Protein AF-A0AAW4VEK5-F1 (afdb_monomer)

Solvent-accessible surface area (backbone atoms only — not comparable to full-atom values): 16984 Å² total; per-residue (Å²): 130,62,68,72,55,57,54,66,73,64,70,68,52,74,70,58,46,50,46,52,53,53,52,50,55,43,43,74,72,66,47,85,79,72,50,64,63,57,53,17,65,76,60,76,47,56,56,65,57,52,37,48,48,21,42,71,75,71,29,98,26,50,70,56,41,51,50,53,50,48,52,45,50,56,43,43,62,53,52,67,39,68,78,38,67,55,83,80,46,54,79,82,46,50,64,56,51,50,51,52,50,52,52,49,64,76,45,36,90,43,50,33,39,34,34,34,65,76,78,33,31,61,53,38,56,51,48,47,57,53,36,48,76,72,75,25,63,65,44,84,47,60,78,64,56,68,75,70,39,97,60,81,61,80,40,78,47,80,45,56,93,78,74,60,52,62,73,63,52,43,75,82,38,72,87,41,72,48,74,32,57,44,85,63,78,66,79,92,48,59,65,86,56,37,54,63,49,52,52,50,38,54,76,60,57,46,43,76,42,53,24,25,41,78,75,46,81,54,86,57,28,41,29,22,28,41,84,90,66,50,82,46,77,45,82,30,89,73,84,78,87,70,91,73,73,71,51,63,61,87,56,58,67,62,44,53,76,75,34,100,74,78,83,84,48,28,44,44,68,45,54,69,55,70,67,58,27,51,50,36,48,53,58,53,58,75,74,110

Foldseek 3Di:
DDVVVLCVPLVDDPLLVLLVVVLLVCLVVVNLPDDLVNSCVVSVHDSVVQQVSCVSSPHPGDNRVSVVSSVVVVVVVVVVCVVPCVVVVPPVCVVVVVVVVVLCVVQQVWEEEEEDPDPLLVVSVVVQVVSVVVVRHYDYDYLVCQVPPPDHTSYYHYRDPQVQDQLSVLSVPLAAEAEELAQDPPPQPDPVVVVVVVVSCVVSVYHYDYNWAFDDDDCFWTWTAHPVRDIDIDGDNDDRDCVADFADAPCQVVCVVVDVDDADADSNVGRDDPVRRVVRVVVVVVVD

Organism: NCBI:txid1982626

Radius of gyration: 27.66 Å; Cα contacts (8 Å, |Δi|>4): 304; chains: 1; bounding box: 74×49×56 Å

InterPro domains:
  IPR000281 Helix-turn-helix protein RpiR [PF01418] (11-75)
  IPR000281 Helix-turn-helix protein RpiR [PS51071] (1-76)
  IPR009057 Homedomain-like superfamily [SSF46689] (12-76)
  IPR023753 FAD/NAD(P)-binding domain [PF07992] (164-254)
  IPR036188 FAD/NAD(P)-binding domain superfamily [G3DSA:3.50.50.60] (162-244)
  IPR036188 FAD/NAD(P)-binding domain superfamily [SSF51905] (164-268)
  IPR036388 Winged helix-like DNA-binding domain superfamily [G3DSA:1.10.10.10] (3-106)
  IPR046348 SIS domain superfamily [SSF53697] (80-172)
  IPR047640 HTH-type transcriptional regulator RpiR-like [PTHR30514] (11-172)

Sequence (288 aa):
MNLHDITKKYILNDTELVIIETIINELSKGNQKISIRDIASQTYVSTTVIVKLAKKLGFVGYSQMLYVLNESIHQKVSIENLSDLSEFVNNDDIETVQKLIDDIYQHKHEKIYLVGVGFSDIITHYFLKRLASFDIFAYDGAPIDCINARSNPSIIILFSKSGETAEFIAQTNHDVTILEMKPAILTDMVVTNMIPNMERLHQQQIKIVTNATVSKINENAVSYKNADGDEIAIPASTVVSAFGYKAYNPLENVAKENCNEVYVIGSAVKAGNTLTAIQDGYQAGLKL

Structure (mmCIF, N/CA/C/O backbone):
data_AF-A0AAW4VEK5-F1
#
_entry.id   AF-A0AAW4VEK5-F1
#
loop_
_atom_site.group_PDB
_atom_site.id
_atom_site.type_symbol
_atom_site.label_atom_id
_atom_site.label_alt_id
_atom_site.label_comp_id
_atom_site.label_asym_id
_atom_site.label_entity_id
_atom_site.label_seq_id
_atom_site.pdbx_PDB_ins_code
_atom_site.Cartn_x
_atom_site.Cartn_y
_atom_site.Cartn_z
_atom_site.occupancy
_atom_site.B_iso_or_equiv
_atom_site.auth_seq_id
_atom_site.auth_comp_id
_atom_site.auth_asym_id
_atom_site.auth_atom_id
_atom_site.pdbx_PDB_model_num
ATOM 1 N N . MET A 1 1 ? -26.688 -0.457 10.440 1.00 42.22 1 MET A N 1
ATOM 2 C CA . MET A 1 1 ? -27.553 -1.032 11.502 1.00 42.22 1 MET A CA 1
ATOM 3 C C . MET A 1 1 ? -28.913 -1.330 10.881 1.00 42.22 1 MET A C 1
ATOM 5 O O . MET A 1 1 ? -29.486 -0.422 10.296 1.00 42.22 1 MET A O 1
ATOM 9 N N . ASN A 1 2 ? -29.389 -2.581 10.881 1.00 43.88 2 ASN A N 1
ATOM 10 C CA . ASN A 1 2 ? -30.613 -2.935 10.152 1.00 43.88 2 ASN A CA 1
ATOM 11 C C . ASN A 1 2 ? -31.840 -2.381 10.894 1.00 43.88 2 ASN A C 1
ATOM 13 O O . ASN A 1 2 ? -31.994 -2.574 12.096 1.00 43.88 2 ASN A O 1
ATOM 17 N N . LEU A 1 3 ? -32.719 -1.674 10.188 1.00 49.78 3 LEU A N 1
ATOM 18 C CA . LEU A 1 3 ? -33.904 -1.041 10.766 1.00 49.78 3 LEU A CA 1
ATOM 19 C C . LEU A 1 3 ? -34.846 -2.059 11.445 1.00 49.78 3 LEU A C 1
ATOM 21 O O . LEU A 1 3 ? -35.464 -1.751 12.464 1.00 49.78 3 LEU A O 1
ATOM 25 N N . HIS A 1 4 ? -34.878 -3.298 10.937 1.00 51.34 4 HIS A N 1
ATOM 26 C CA . HIS A 1 4 ? -35.600 -4.406 11.568 1.00 51.34 4 HIS A CA 1
ATOM 27 C C . HIS A 1 4 ? -35.068 -4.762 12.964 1.00 51.34 4 HIS A C 1
ATOM 29 O O . HIS A 1 4 ? -35.837 -5.232 13.808 1.00 51.34 4 HIS A O 1
ATOM 35 N N . ASP A 1 5 ? -33.790 -4.499 13.239 1.00 51.66 5 ASP A N 1
ATOM 36 C CA . ASP A 1 5 ? -33.178 -4.747 14.546 1.00 51.66 5 ASP A CA 1
ATOM 37 C C . ASP A 1 5 ? -33.553 -3.648 15.548 1.00 51.66 5 ASP A C 1
ATOM 39 O O . ASP A 1 5 ? -33.793 -3.934 16.722 1.00 51.66 5 ASP A O 1
ATOM 43 N N . ILE A 1 6 ? -33.709 -2.401 15.084 1.00 54.66 6 ILE A N 1
ATOM 44 C CA . ILE A 1 6 ? -34.168 -1.271 15.908 1.00 54.66 6 ILE A CA 1
ATOM 45 C C . ILE A 1 6 ? -35.621 -1.492 16.349 1.00 54.66 6 ILE A C 1
ATOM 47 O O . ILE A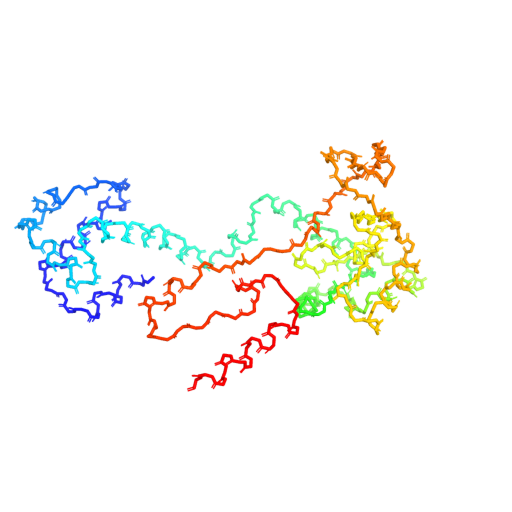 1 6 ? -35.939 -1.355 17.532 1.00 54.66 6 ILE A O 1
ATOM 51 N N . THR A 1 7 ? -36.500 -1.904 15.428 1.00 51.72 7 THR A N 1
ATOM 52 C CA . THR A 1 7 ? -37.912 -2.175 15.743 1.00 51.72 7 THR A CA 1
ATOM 53 C C . THR A 1 7 ? -38.087 -3.362 16.695 1.00 51.72 7 THR A C 1
ATOM 55 O O . THR A 1 7 ? -38.974 -3.337 17.546 1.00 51.72 7 THR A O 1
ATOM 58 N N . LYS A 1 8 ? -37.222 -4.386 16.601 1.00 53.22 8 LYS A N 1
ATOM 59 C CA . LYS A 1 8 ? -37.263 -5.571 17.478 1.00 53.22 8 LYS A CA 1
ATOM 60 C C . LYS A 1 8 ? -36.691 -5.310 18.874 1.00 53.22 8 LYS A C 1
ATOM 62 O O . LYS A 1 8 ? -37.157 -5.917 19.833 1.00 53.22 8 LYS A O 1
ATOM 67 N N . LYS A 1 9 ? -35.710 -4.410 19.007 1.00 59.34 9 LYS A N 1
ATOM 68 C CA . LYS A 1 9 ? -35.024 -4.130 20.280 1.00 59.34 9 LYS A CA 1
ATOM 69 C C . LYS A 1 9 ? -35.840 -3.262 21.249 1.00 59.34 9 LYS A C 1
ATOM 71 O O . LYS A 1 9 ? -35.697 -3.430 22.455 1.00 59.34 9 LYS A O 1
ATOM 76 N N . TYR A 1 10 ? -36.689 -2.358 20.750 1.00 66.31 10 TYR A N 1
ATOM 77 C CA . TYR A 1 10 ? -37.342 -1.326 21.579 1.00 66.31 10 TYR A CA 1
ATOM 78 C C . TYR A 1 10 ? -38.859 -1.476 21.774 1.00 66.31 10 TYR A C 1
ATOM 80 O O . TYR A 1 10 ? -39.450 -0.606 22.413 1.00 66.31 10 TYR A O 1
ATOM 88 N N . ILE A 1 11 ? -39.475 -2.554 21.265 1.00 74.88 11 ILE A N 1
ATOM 89 C CA . ILE A 1 11 ? -40.923 -2.852 21.346 1.00 74.88 11 ILE A CA 1
ATOM 90 C C . ILE A 1 11 ? -41.763 -1.588 21.074 1.00 74.88 11 ILE A C 1
ATOM 92 O O . ILE A 1 11 ? -42.201 -0.866 21.981 1.00 74.88 11 ILE A O 1
ATOM 96 N N . LEU A 1 12 ? -41.930 -1.281 19.790 1.00 80.31 12 LEU A N 1
ATOM 97 C CA . LEU A 1 12 ? -42.705 -0.127 19.341 1.00 80.31 12 LEU A CA 1
ATOM 98 C C . LEU A 1 12 ? -44.202 -0.449 19.316 1.00 80.31 12 LEU A C 1
ATOM 100 O O . LEU A 1 12 ? -44.586 -1.570 18.991 1.00 80.31 12 LEU A O 1
ATOM 104 N N . ASN A 1 13 ? -45.035 0.530 19.671 1.00 85.50 13 ASN A N 1
ATOM 105 C CA . ASN A 1 13 ? -46.486 0.424 19.487 1.00 85.50 13 ASN A CA 1
ATOM 106 C C . ASN A 1 13 ? -46.898 0.802 18.053 1.00 85.50 13 ASN A C 1
ATOM 108 O O . ASN A 1 13 ? -46.106 1.383 17.310 1.00 85.50 13 ASN A O 1
ATOM 112 N N . ASP A 1 14 ? -48.146 0.514 17.680 1.00 85.12 14 ASP A N 1
ATOM 113 C CA . ASP A 1 14 ? -48.650 0.737 16.317 1.00 85.12 14 ASP A CA 1
ATOM 114 C C . ASP A 1 14 ? -48.491 2.194 15.857 1.00 85.12 14 ASP A C 1
ATOM 116 O O . ASP A 1 14 ? -48.066 2.457 14.735 1.00 85.12 14 ASP A O 1
ATOM 120 N N . THR A 1 15 ? -48.746 3.164 16.740 1.00 87.06 15 THR A N 1
ATOM 121 C CA . THR A 1 15 ? -48.555 4.588 16.430 1.00 87.06 15 THR A CA 1
ATOM 122 C C . THR A 1 15 ? -47.083 4.928 16.176 1.00 87.06 15 THR A C 1
ATOM 124 O O . THR A 1 15 ? -46.767 5.675 15.254 1.00 87.06 15 THR A O 1
ATOM 127 N N . GLU A 1 16 ? -46.165 4.386 16.977 1.00 89.19 16 GLU A N 1
ATOM 128 C CA . GLU A 1 16 ? -44.722 4.591 16.825 1.00 89.19 16 GLU A CA 1
ATOM 129 C C . GLU A 1 16 ? -44.187 3.965 15.530 1.00 89.19 16 GLU A C 1
ATOM 131 O O . GLU A 1 16 ? -43.334 4.563 14.873 1.00 89.19 16 GLU A O 1
ATOM 136 N N . LEU A 1 17 ? -44.713 2.803 15.135 1.00 83.38 17 LEU A N 1
ATOM 137 C CA . LEU A 1 17 ? -44.378 2.152 13.867 1.00 83.38 17 LEU A CA 1
ATOM 138 C C . LEU A 1 17 ? -44.821 2.998 12.672 1.00 83.38 17 LEU A C 1
ATOM 140 O O . LEU A 1 17 ? -44.002 3.291 11.803 1.00 83.38 17 LEU A O 1
ATOM 144 N N . VAL A 1 18 ? -46.064 3.487 12.685 1.00 89.12 18 VAL A N 1
ATOM 145 C CA . VAL A 1 18 ? -46.608 4.355 11.626 1.00 89.12 18 VAL A CA 1
ATOM 146 C C . VAL A 1 18 ? -45.780 5.636 11.460 1.00 89.12 18 VAL A C 1
ATOM 148 O O . VAL A 1 18 ? -45.540 6.084 10.335 1.00 89.12 18 VAL A O 1
ATOM 151 N N . ILE A 1 19 ? -45.290 6.219 12.561 1.00 90.44 19 ILE A N 1
ATOM 152 C CA . ILE A 1 19 ? -44.385 7.377 12.514 1.00 90.44 19 ILE A CA 1
ATOM 153 C C . ILE A 1 19 ? -43.073 7.029 11.797 1.00 90.44 19 ILE A C 1
ATOM 155 O O . ILE A 1 19 ? -42.638 7.786 10.928 1.00 90.44 19 ILE A O 1
ATOM 159 N N . ILE A 1 20 ? -42.442 5.903 12.139 1.00 86.19 20 ILE A N 1
ATOM 160 C CA . ILE A 1 20 ? -41.171 5.483 11.529 1.00 86.19 20 ILE A CA 1
ATOM 161 C C . ILE A 1 20 ? -41.351 5.157 10.044 1.00 86.19 20 ILE A C 1
ATOM 163 O O . ILE A 1 20 ? -40.562 5.623 9.223 1.00 86.19 20 ILE A O 1
ATOM 167 N N . GLU A 1 21 ? -42.410 4.435 9.682 1.00 85.00 21 GLU A N 1
ATOM 168 C CA . GLU A 1 21 ? -42.728 4.100 8.290 1.00 85.00 21 GLU A CA 1
ATOM 169 C C . GLU A 1 21 ? -42.960 5.351 7.436 1.00 85.00 21 GLU A C 1
ATOM 171 O O . GLU A 1 21 ? -42.438 5.453 6.325 1.00 85.00 21 GLU A O 1
ATOM 176 N N . THR A 1 22 ? -43.676 6.341 7.976 1.00 88.50 22 THR A N 1
ATOM 177 C CA . THR A 1 22 ? -43.938 7.609 7.282 1.00 88.50 22 THR A CA 1
ATOM 178 C C . THR A 1 22 ? -42.645 8.391 7.041 1.00 88.50 22 THR A C 1
ATOM 180 O O . THR A 1 22 ? -42.418 8.876 5.934 1.00 88.50 22 THR A O 1
ATOM 183 N N . ILE A 1 23 ? -41.757 8.464 8.042 1.00 88.25 23 ILE A N 1
ATOM 184 C CA . ILE A 1 23 ? -40.444 9.116 7.900 1.00 88.25 23 ILE A CA 1
ATOM 185 C C . ILE A 1 23 ? -39.616 8.427 6.811 1.00 88.25 23 ILE A C 1
ATOM 187 O O . ILE A 1 23 ? -39.041 9.097 5.957 1.00 88.25 23 ILE A O 1
ATOM 191 N N . ILE A 1 24 ? -39.571 7.095 6.810 1.00 83.50 24 ILE A N 1
ATOM 192 C CA . ILE A 1 24 ? -38.791 6.327 5.832 1.00 83.50 24 ILE A CA 1
ATOM 193 C C . ILE A 1 24 ? -39.337 6.508 4.422 1.00 83.50 24 ILE A C 1
ATOM 195 O O . ILE A 1 24 ? -38.554 6.686 3.490 1.00 83.50 24 ILE A O 1
ATOM 199 N N . ASN A 1 25 ? -40.659 6.486 4.255 1.00 85.06 25 ASN A N 1
ATOM 200 C CA . ASN A 1 25 ? -41.291 6.679 2.956 1.00 85.06 25 ASN A CA 1
ATOM 201 C C . ASN A 1 25 ? -40.950 8.056 2.367 1.00 85.06 25 ASN A C 1
ATOM 203 O O . ASN A 1 25 ? -40.623 8.169 1.190 1.00 85.06 25 ASN A O 1
ATOM 207 N N . GLU A 1 26 ? -40.968 9.104 3.189 1.00 85.31 26 GLU A N 1
ATOM 208 C CA . GLU A 1 26 ? -40.625 10.457 2.747 1.00 85.31 26 GLU A CA 1
ATOM 209 C C . GLU A 1 26 ? -39.132 10.613 2.432 1.00 85.31 26 GLU A C 1
ATOM 211 O O . GLU A 1 26 ? -38.777 11.179 1.395 1.00 85.31 26 GLU A O 1
ATOM 216 N N . LEU A 1 27 ? -38.248 10.038 3.252 1.00 81.69 27 LEU A N 1
ATOM 217 C CA . LEU A 1 27 ? -36.811 10.014 2.965 1.00 81.69 27 LEU A CA 1
ATOM 218 C C . LEU A 1 27 ? -36.495 9.233 1.677 1.00 81.69 27 LEU A C 1
ATOM 220 O O . LEU A 1 27 ? -35.677 9.680 0.876 1.00 81.69 27 LEU A O 1
ATOM 224 N N . SER A 1 28 ? -37.197 8.125 1.425 1.00 77.19 28 SER A N 1
ATOM 225 C CA . SER A 1 28 ? -37.029 7.304 0.213 1.00 77.19 28 SER A CA 1
ATOM 226 C C . SER A 1 28 ? -37.460 8.030 -1.066 1.00 77.19 28 SER A C 1
ATOM 228 O O . SER A 1 28 ? -36.943 7.745 -2.142 1.00 77.19 28 SER A O 1
ATOM 230 N N . LYS A 1 29 ? -38.369 9.008 -0.964 1.00 81.69 29 LYS A N 1
ATOM 231 C CA . LYS A 1 29 ? -38.759 9.894 -2.076 1.00 81.69 29 LYS A CA 1
ATOM 232 C C . LYS A 1 29 ? -37.778 11.053 -2.305 1.00 81.69 29 LYS A C 1
ATOM 234 O O . LYS A 1 29 ? -38.022 11.885 -3.174 1.00 81.69 29 LYS A O 1
ATOM 239 N N . GLY A 1 30 ? -36.691 11.137 -1.533 1.00 76.94 30 GLY A N 1
ATOM 240 C CA . GLY A 1 30 ? -35.678 12.190 -1.640 1.00 76.94 30 GLY A CA 1
ATOM 241 C C . GLY A 1 30 ? -35.950 13.439 -0.791 1.00 76.94 30 GLY A C 1
ATOM 242 O O . GLY A 1 30 ? -35.211 14.419 -0.896 1.00 76.94 30 GLY A O 1
ATOM 243 N N . ASN A 1 31 ? -36.960 13.429 0.089 1.00 79.06 31 ASN A N 1
ATOM 244 C CA . ASN A 1 31 ? -37.277 14.566 0.962 1.00 79.06 31 ASN A CA 1
ATOM 245 C C . ASN A 1 31 ? -36.370 14.605 2.209 1.00 79.06 31 ASN A C 1
ATOM 247 O O . ASN A 1 31 ? -36.807 14.385 3.337 1.00 79.06 31 ASN A O 1
ATOM 251 N N . GLN A 1 32 ? -35.096 14.956 2.020 1.00 74.19 32 GLN A N 1
ATOM 252 C CA . GLN A 1 32 ? -34.056 14.922 3.067 1.00 74.19 32 GLN A CA 1
ATOM 253 C C . GLN A 1 32 ? -34.236 15.938 4.216 1.00 74.19 32 GLN A C 1
ATOM 255 O O . GLN A 1 32 ? -33.537 15.870 5.226 1.00 74.19 32 GLN A O 1
ATOM 260 N N . LYS A 1 33 ? -35.147 16.910 4.082 1.00 78.12 33 LYS A N 1
ATOM 261 C CA . LYS A 1 33 ? -35.377 17.979 5.076 1.00 78.12 33 LYS A CA 1
ATOM 262 C C . LYS A 1 33 ? -36.835 18.066 5.534 1.00 78.12 33 LYS A C 1
ATOM 264 O O . LYS A 1 33 ? -37.348 19.163 5.749 1.00 78.12 33 LYS A O 1
ATOM 269 N N . ILE A 1 34 ? -37.510 16.928 5.682 1.00 87.25 34 ILE A N 1
ATOM 270 C CA . ILE A 1 34 ? -38.894 16.905 6.166 1.00 87.25 34 ILE A CA 1
ATOM 271 C C . ILE A 1 34 ? -38.996 17.371 7.627 1.00 87.25 34 ILE A C 1
ATOM 273 O O . ILE A 1 34 ? -38.268 16.905 8.513 1.00 87.25 34 ILE A O 1
ATOM 277 N N . SER A 1 35 ? -39.893 18.322 7.900 1.00 90.81 35 SER A N 1
ATOM 278 C CA . SER A 1 35 ? -40.018 18.894 9.239 1.00 90.81 35 SER A CA 1
ATOM 279 C C . SER A 1 35 ? -40.793 17.966 10.177 1.00 90.81 35 SER A C 1
ATOM 281 O O . SER A 1 35 ? -41.673 17.211 9.766 1.00 90.81 35 SER A O 1
ATOM 283 N N . ILE A 1 36 ? -40.528 18.070 11.484 1.00 91.88 36 ILE A N 1
ATOM 284 C CA . ILE A 1 36 ? -41.266 17.299 12.499 1.00 91.88 36 ILE A CA 1
ATOM 285 C C . ILE A 1 36 ? -42.774 17.592 12.482 1.00 91.88 36 ILE A C 1
ATOM 287 O O . ILE A 1 36 ? -43.572 16.748 12.878 1.00 91.88 36 ILE A O 1
ATOM 291 N N . ARG A 1 37 ? -43.171 18.796 12.044 1.00 91.44 37 ARG A N 1
ATOM 292 C CA . ARG A 1 37 ? -44.580 19.197 11.942 1.00 91.44 37 ARG A CA 1
ATOM 293 C C . ARG A 1 37 ? -45.268 18.498 10.776 1.00 91.44 37 ARG A C 1
ATOM 295 O O . ARG A 1 37 ? -46.421 18.107 10.926 1.00 91.44 37 ARG A O 1
ATOM 302 N N . ASP A 1 38 ? -44.551 18.289 9.678 1.00 90.75 38 ASP A N 1
ATOM 303 C CA . ASP A 1 38 ? -45.077 17.579 8.513 1.00 90.75 38 ASP A CA 1
ATOM 304 C C . ASP A 1 38 ? -45.340 16.116 8.876 1.00 90.75 38 ASP A C 1
ATOM 306 O O . ASP A 1 38 ? -46.463 15.642 8.714 1.00 90.75 38 ASP A O 1
ATOM 310 N N . ILE A 1 39 ? -44.375 15.446 9.515 1.00 92.69 39 ILE A N 1
ATOM 311 C CA . ILE A 1 39 ? -44.558 14.074 10.015 1.00 92.69 39 ILE 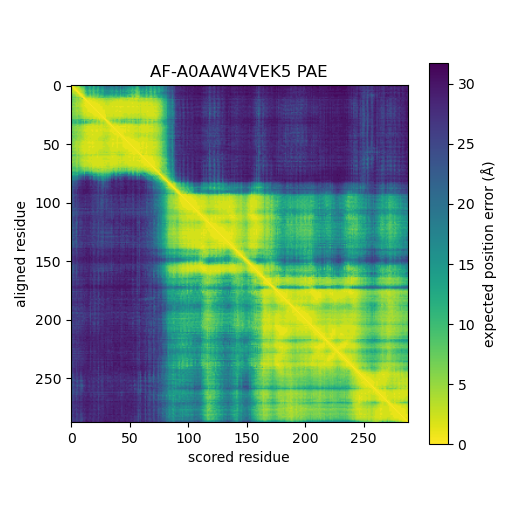A CA 1
ATOM 312 C C . ILE A 1 39 ? -45.701 13.997 11.034 1.00 92.69 39 ILE A C 1
ATOM 314 O O . ILE A 1 39 ? -46.539 13.103 10.948 1.00 92.69 39 ILE A O 1
ATOM 318 N N . ALA A 1 40 ? -45.781 14.946 11.973 1.00 93.38 40 ALA A N 1
ATOM 319 C CA . ALA A 1 40 ? -46.860 15.013 12.963 1.00 93.38 40 ALA A CA 1
ATOM 320 C C . ALA A 1 40 ? -48.246 15.117 12.308 1.00 93.38 40 ALA A C 1
ATOM 322 O O . ALA A 1 40 ? -49.176 14.423 12.716 1.00 93.38 40 ALA A O 1
ATOM 323 N N . SER A 1 41 ? -48.369 15.942 11.263 1.00 92.25 41 SER A N 1
ATOM 324 C CA . SER A 1 41 ? -49.619 16.109 10.518 1.00 92.25 41 SER A CA 1
ATOM 325 C C . SER A 1 41 ? -50.016 14.855 9.733 1.00 92.25 41 SER A C 1
ATOM 327 O O . SER A 1 41 ? -51.190 14.496 9.730 1.00 92.25 41 SER A O 1
ATOM 329 N N . GLN A 1 42 ? -49.046 14.155 9.134 1.00 89.81 42 GLN A N 1
ATOM 330 C CA . GLN A 1 42 ? -49.277 12.947 8.335 1.00 89.81 42 GLN A CA 1
ATOM 331 C C . GLN A 1 42 ? -49.611 11.720 9.193 1.00 89.81 42 GLN A C 1
ATOM 333 O O . GLN A 1 42 ? -50.321 10.825 8.748 1.00 89.81 42 GLN A O 1
ATOM 338 N N . THR A 1 43 ? -49.113 11.684 10.430 1.00 91.44 43 THR A N 1
ATOM 339 C CA . THR A 1 43 ? -49.288 10.553 11.360 1.00 91.44 43 THR A CA 1
ATOM 340 C C . THR A 1 43 ? -50.354 10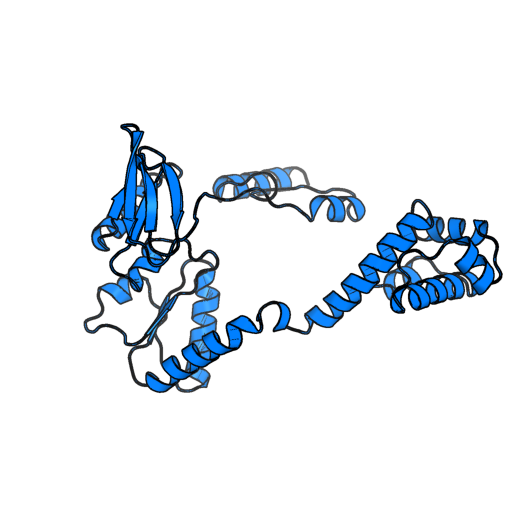.818 12.428 1.00 91.44 43 THR A C 1
ATOM 342 O O . THR A 1 43 ? -50.599 9.962 13.273 1.00 91.44 43 THR A O 1
ATOM 345 N N . TYR A 1 44 ? -51.011 11.986 12.389 1.00 92.06 44 TYR A N 1
ATOM 346 C CA . TYR A 1 44 ? -52.043 12.426 13.338 1.00 92.06 44 TYR A CA 1
ATOM 347 C C . TYR A 1 44 ? -51.601 12.411 14.813 1.00 92.06 44 TYR A C 1
ATOM 349 O O . TYR A 1 44 ? -52.389 12.120 15.714 1.00 92.06 44 TYR A O 1
ATOM 357 N N . VAL A 1 45 ? -50.343 12.768 15.082 1.00 92.81 45 VAL A N 1
ATOM 358 C CA . VAL A 1 45 ? -49.791 12.861 16.445 1.00 92.81 45 VAL A CA 1
ATOM 359 C C . VAL A 1 45 ? -49.236 14.250 16.736 1.00 92.81 45 VAL A C 1
ATOM 361 O O . VAL A 1 45 ? -49.002 15.055 15.839 1.00 92.81 45 VAL A O 1
ATOM 364 N N . SER A 1 46 ? -48.973 14.551 18.008 1.00 94.06 46 SER A N 1
ATOM 365 C CA . SER A 1 46 ? -48.247 15.773 18.359 1.00 94.06 46 SER A CA 1
ATOM 366 C C . SER A 1 46 ? -46.744 15.621 18.110 1.00 94.06 46 SER A C 1
ATOM 368 O O . SER A 1 46 ? -46.173 14.536 18.233 1.00 94.06 46 SER A O 1
ATOM 370 N N . THR A 1 47 ? -46.055 16.734 17.849 1.00 93.19 47 THR A N 1
ATOM 371 C CA . THR A 1 47 ? -44.587 16.751 17.701 1.00 93.19 47 THR A CA 1
ATOM 372 C C . THR A 1 47 ? -43.872 16.191 18.936 1.00 93.19 47 THR A C 1
ATOM 374 O O . THR A 1 47 ? -42.810 15.584 18.821 1.00 93.19 47 THR A O 1
ATOM 377 N N . THR A 1 48 ? -44.473 16.318 20.124 1.00 92.50 48 THR A N 1
ATOM 378 C CA . THR A 1 48 ? -43.958 15.739 21.371 1.00 92.50 48 THR A CA 1
ATOM 379 C C . THR A 1 48 ? -43.911 14.210 21.339 1.00 92.50 48 THR A C 1
ATOM 381 O O . THR A 1 48 ? -42.976 13.639 21.897 1.00 92.50 48 THR A O 1
ATOM 384 N N . VAL A 1 49 ? -44.871 13.541 20.688 1.00 93.25 49 VAL A N 1
ATOM 385 C CA . VAL A 1 49 ? -44.870 12.072 20.535 1.00 93.25 49 VAL A CA 1
ATOM 386 C C . VAL A 1 49 ? -43.668 11.632 19.702 1.00 93.25 49 VAL A C 1
ATOM 388 O O . VAL A 1 49 ? -42.935 10.741 20.118 1.00 93.25 49 VAL A O 1
ATOM 391 N N . ILE A 1 50 ? -43.390 12.328 18.599 1.00 93.94 50 ILE A N 1
ATOM 392 C CA . ILE A 1 50 ? -42.250 12.033 17.718 1.00 93.94 50 ILE A CA 1
ATOM 393 C C . ILE A 1 50 ? -40.914 12.271 18.438 1.00 93.94 50 ILE A C 1
ATOM 395 O O . ILE A 1 50 ? -39.992 11.467 18.323 1.00 93.94 50 ILE A O 1
ATOM 399 N N . VAL A 1 51 ? -40.797 13.341 19.236 1.00 92.38 51 VAL A N 1
ATOM 400 C CA . VAL A 1 51 ? -39.587 13.582 20.047 1.00 92.38 51 VAL A CA 1
ATOM 401 C C . VAL A 1 51 ? -39.402 12.498 21.112 1.00 92.38 51 VAL A C 1
ATOM 403 O O . VAL A 1 51 ? -38.276 12.059 21.345 1.00 92.38 51 VAL A O 1
ATOM 406 N N . LYS A 1 52 ? -40.484 12.055 21.767 1.00 90.50 52 LYS A N 1
ATOM 407 C CA . LYS A 1 52 ? -40.428 10.958 22.744 1.00 90.50 52 LYS A CA 1
ATOM 408 C C . LYS A 1 52 ? -40.022 9.643 22.086 1.00 90.50 52 LYS A C 1
ATOM 410 O O . LYS A 1 52 ? -39.196 8.942 22.657 1.00 90.50 52 LYS A O 1
ATOM 415 N N . LEU A 1 53 ? -40.537 9.355 20.893 1.00 90.25 53 LEU A N 1
ATOM 416 C CA . LEU A 1 53 ? -40.132 8.201 20.097 1.00 90.25 53 LEU A CA 1
ATOM 417 C C . LEU A 1 53 ? -38.643 8.263 19.737 1.00 90.25 53 LEU A C 1
ATOM 419 O O . LEU A 1 53 ? -37.925 7.302 19.989 1.00 90.25 53 LEU A O 1
ATOM 423 N N . ALA A 1 54 ? -38.151 9.408 19.253 1.00 87.31 54 ALA A N 1
ATOM 424 C CA . ALA A 1 54 ? -36.728 9.588 18.962 1.00 87.31 54 ALA A CA 1
ATOM 425 C C . ALA A 1 54 ? -35.858 9.283 20.195 1.00 87.31 54 ALA A C 1
ATOM 427 O O . ALA A 1 54 ? -34.899 8.524 20.101 1.00 87.31 54 ALA A O 1
ATOM 428 N N . LYS A 1 55 ? -36.249 9.784 21.374 1.00 86.38 55 LYS A N 1
ATOM 429 C CA . LYS A 1 55 ? -35.557 9.487 22.639 1.00 86.38 55 LYS A CA 1
ATOM 430 C C . LYS A 1 55 ? -35.671 8.027 23.067 1.00 86.38 55 LYS A C 1
ATOM 432 O O . LYS A 1 55 ? -34.688 7.463 23.534 1.00 86.38 55 LYS A O 1
ATOM 437 N N . LYS A 1 56 ? -36.845 7.409 22.901 1.00 84.50 56 LYS A N 1
ATOM 438 C CA . LYS A 1 56 ? -37.074 5.982 23.184 1.00 84.50 56 LYS A CA 1
ATOM 439 C C . LYS A 1 56 ? -36.158 5.097 22.333 1.00 84.50 56 LYS A C 1
ATOM 441 O O . LYS A 1 56 ? -35.654 4.102 22.835 1.00 84.50 56 LYS A O 1
ATOM 446 N N . LEU A 1 57 ? -35.907 5.498 21.088 1.00 77.56 57 LEU A N 1
ATOM 447 C CA . LEU A 1 57 ? -34.981 4.844 20.159 1.00 77.56 57 LEU A CA 1
ATOM 448 C C . LEU A 1 57 ? -33.499 5.180 20.412 1.00 77.56 57 LEU A C 1
ATOM 450 O O . LEU A 1 57 ? -32.636 4.681 19.696 1.00 77.56 57 LEU A O 1
ATOM 454 N N . GLY A 1 58 ? -33.192 6.001 21.423 1.00 72.31 58 GLY A N 1
ATOM 455 C CA . GLY A 1 58 ? -31.823 6.359 21.805 1.00 72.31 58 GLY A CA 1
ATOM 456 C C . GLY A 1 58 ? -31.258 7.610 21.126 1.00 72.31 58 GLY A C 1
ATOM 457 O O . GLY A 1 58 ? -30.081 7.908 21.305 1.00 72.31 58 GLY A O 1
ATOM 458 N N . PHE A 1 59 ? -32.064 8.375 20.384 1.00 79.19 59 PHE A N 1
ATOM 459 C CA . PHE A 1 59 ? -31.634 9.628 19.756 1.00 79.19 59 PHE A CA 1
ATOM 460 C C . PHE A 1 59 ? -31.853 10.841 20.676 1.00 79.19 59 PHE A C 1
ATOM 462 O O . PHE A 1 59 ? -32.840 10.942 21.404 1.00 79.19 59 PHE A O 1
ATOM 469 N N . VAL A 1 60 ? -30.974 11.837 20.576 1.00 77.69 60 VAL A N 1
ATOM 470 C CA . VAL A 1 60 ? -31.060 13.137 21.267 1.00 77.69 60 VAL A CA 1
ATOM 471 C C . VAL A 1 60 ? -32.340 13.894 20.876 1.00 77.69 60 VAL A C 1
ATOM 473 O O . VAL A 1 60 ? -32.918 14.618 21.693 1.00 77.69 60 VAL A O 1
ATOM 476 N N . GLY A 1 61 ? -32.831 13.698 19.648 1.00 85.44 61 GLY A N 1
ATOM 477 C CA . GLY A 1 61 ? -34.090 14.265 19.166 1.00 85.44 61 GLY A CA 1
ATOM 478 C C . GLY A 1 61 ? -34.397 13.926 17.705 1.00 85.44 61 GLY A C 1
ATOM 479 O O . GLY A 1 61 ? -33.679 13.161 17.064 1.00 85.44 61 GLY A O 1
ATOM 480 N N . TYR A 1 62 ? -35.466 14.528 17.170 1.00 88.25 62 TYR A N 1
ATOM 481 C CA . TYR A 1 62 ? -35.974 14.242 15.821 1.00 88.25 62 TYR A CA 1
ATOM 482 C C . TYR A 1 62 ? -34.941 14.477 14.713 1.00 88.25 62 TYR A C 1
ATOM 484 O O . TYR A 1 62 ? -34.794 13.625 13.850 1.00 88.25 62 TYR A O 1
ATOM 492 N N . SER A 1 63 ? -34.190 15.582 14.743 1.00 85.56 63 SER A N 1
ATOM 493 C CA . SER A 1 63 ? -33.220 15.884 13.680 1.00 85.56 63 SER A CA 1
ATOM 494 C C . SER A 1 63 ? -32.082 14.863 13.608 1.00 85.56 63 SER A C 1
ATOM 496 O O . SER A 1 63 ? -31.651 14.514 12.515 1.00 85.56 63 SER A O 1
ATOM 498 N N . GLN A 1 64 ? -31.620 14.355 14.757 1.00 78.75 64 GLN A N 1
ATOM 499 C CA . GLN A 1 64 ? -30.603 13.301 14.788 1.00 78.75 64 GLN A CA 1
ATOM 500 C C . GLN A 1 64 ? -31.179 11.975 14.284 1.00 78.75 64 GLN A C 1
ATOM 502 O O . GLN A 1 64 ? -30.539 11.304 13.484 1.00 78.75 64 GLN A O 1
ATOM 507 N N . MET A 1 65 ? -32.403 11.629 14.698 1.00 86.50 65 MET A N 1
ATOM 508 C CA . MET A 1 65 ? -33.111 10.460 14.175 1.00 86.50 65 MET A CA 1
ATOM 509 C C . MET A 1 65 ? -33.283 10.552 12.651 1.00 86.50 65 MET A C 1
ATOM 511 O O . MET A 1 65 ? -32.996 9.590 11.953 1.00 86.50 65 MET A O 1
ATOM 515 N N . LEU A 1 66 ? -33.681 11.715 12.123 1.00 85.25 66 LEU A N 1
ATOM 516 C CA . LEU A 1 66 ? -33.853 11.941 10.687 1.00 85.25 66 LEU A CA 1
ATOM 517 C C . LEU A 1 66 ? -32.528 11.805 9.927 1.00 85.25 66 LEU A C 1
ATOM 519 O O . LEU A 1 66 ? -32.487 11.134 8.904 1.00 85.25 66 LEU A O 1
ATOM 523 N N . TYR A 1 67 ? -31.444 12.386 10.451 1.00 77.56 67 TYR A N 1
ATOM 524 C CA . TYR A 1 67 ? -30.106 12.257 9.870 1.00 77.56 67 TYR A CA 1
ATOM 525 C C . TYR A 1 67 ? -29.648 10.796 9.820 1.00 77.56 67 TYR A C 1
ATOM 527 O O . TYR A 1 67 ? -29.255 10.317 8.763 1.00 77.56 67 TYR A O 1
ATOM 535 N N . VAL A 1 68 ? -29.759 10.067 10.936 1.00 73.44 68 VAL A N 1
ATOM 536 C CA . VAL A 1 68 ? -29.336 8.661 11.015 1.00 73.44 68 VAL A CA 1
ATOM 537 C C . VAL A 1 68 ? -30.203 7.766 10.137 1.00 73.44 68 VAL A C 1
ATOM 539 O O . VAL A 1 68 ? -29.675 6.856 9.508 1.00 73.44 68 VAL A O 1
ATOM 542 N N . LEU A 1 69 ? -31.515 8.006 10.061 1.00 78.12 69 LEU A N 1
ATOM 543 C CA . LEU A 1 69 ? -32.399 7.262 9.162 1.00 78.12 69 LEU A CA 1
ATOM 544 C C . LEU A 1 69 ? -32.094 7.569 7.691 1.00 78.12 69 LEU A C 1
ATOM 546 O O . LEU A 1 69 ? -32.095 6.647 6.884 1.00 78.12 69 LEU A O 1
ATOM 550 N N . ASN A 1 70 ? -31.770 8.819 7.349 1.00 78.88 70 ASN A N 1
ATOM 551 C CA . ASN A 1 70 ? -31.361 9.201 5.997 1.00 78.88 70 ASN A CA 1
ATOM 552 C C . ASN A 1 70 ? -30.024 8.553 5.610 1.00 78.88 70 ASN A C 1
ATOM 554 O O . ASN A 1 70 ? -29.932 7.924 4.562 1.00 78.88 70 ASN A O 1
ATOM 558 N N . GLU A 1 71 ? -29.022 8.615 6.490 1.00 70.44 71 GLU A N 1
ATOM 559 C CA . GLU A 1 71 ? -27.751 7.893 6.343 1.00 70.44 71 GLU A CA 1
ATOM 560 C C . GLU A 1 71 ? -27.963 6.382 6.276 1.00 70.44 71 GLU A C 1
ATOM 562 O O . GLU A 1 71 ? -27.310 5.714 5.493 1.00 70.44 71 GLU A O 1
ATOM 567 N N . SER A 1 72 ? -28.899 5.828 7.050 1.00 66.31 72 SER A N 1
ATOM 568 C CA . SER A 1 72 ? -29.210 4.397 7.021 1.00 66.31 72 SER A CA 1
ATOM 569 C C . SER A 1 72 ? -29.910 3.991 5.734 1.00 66.31 72 SER A C 1
ATOM 571 O O . SER A 1 72 ? -29.714 2.863 5.315 1.00 66.31 72 SER A O 1
ATOM 573 N N . ILE A 1 73 ? -30.711 4.860 5.110 1.00 66.88 73 ILE A N 1
ATOM 574 C CA . ILE A 1 73 ? -31.311 4.625 3.789 1.00 66.88 73 ILE A CA 1
ATOM 575 C C . ILE A 1 73 ? -30.238 4.742 2.708 1.00 66.88 73 ILE A C 1
ATOM 577 O O . ILE A 1 73 ? -30.152 3.849 1.877 1.00 66.88 73 ILE A O 1
ATOM 581 N N . HIS A 1 74 ? -29.367 5.755 2.763 1.00 61.56 74 HIS A N 1
ATOM 582 C CA . HIS A 1 74 ? -28.210 5.851 1.870 1.00 61.56 74 HIS A CA 1
ATOM 583 C C . HIS A 1 74 ? -27.285 4.642 2.026 1.00 61.56 74 HIS A C 1
ATOM 585 O O . HIS A 1 74 ? -26.928 4.034 1.031 1.00 61.56 74 HIS A O 1
ATOM 591 N N . GLN A 1 75 ? -27.009 4.209 3.257 1.00 53.38 75 GLN A N 1
ATOM 592 C CA . GLN A 1 75 ? -26.274 2.985 3.540 1.00 53.38 75 GLN A CA 1
ATOM 593 C C . GLN A 1 75 ? -27.053 1.734 3.170 1.00 53.38 75 GLN A C 1
ATOM 595 O O . GLN A 1 75 ? -26.414 0.782 2.793 1.00 53.38 75 GLN A O 1
ATOM 600 N N . LYS A 1 76 ? -28.384 1.653 3.272 1.00 51.50 76 LYS A N 1
ATOM 601 C CA . LYS A 1 76 ? -29.126 0.463 2.814 1.00 51.50 76 LYS A CA 1
ATOM 602 C C . LYS A 1 76 ? -29.088 0.367 1.297 1.00 51.50 76 LYS A C 1
ATOM 604 O O . LYS A 1 76 ? -28.878 -0.722 0.791 1.00 51.50 76 LYS A O 1
ATOM 609 N N . VAL A 1 77 ? -29.178 1.505 0.611 1.00 51.62 77 VAL A N 1
ATOM 610 C CA . VAL A 1 77 ? -28.883 1.616 -0.819 1.00 51.62 77 VAL A CA 1
ATOM 611 C C . VAL A 1 77 ? -27.433 1.179 -1.091 1.00 51.62 77 VAL A C 1
ATOM 613 O O . VAL A 1 77 ? -27.220 0.423 -2.022 1.00 51.62 77 VAL A O 1
ATOM 616 N N . SER A 1 78 ? -26.456 1.520 -0.239 1.00 45.53 78 SER A N 1
ATOM 617 C CA . SER A 1 78 ? -25.052 1.063 -0.358 1.00 45.53 78 SER A CA 1
ATOM 618 C C . SER A 1 78 ? -24.761 -0.368 0.149 1.00 45.53 78 SER A C 1
ATOM 620 O O . SER A 1 78 ? -23.765 -0.965 -0.226 1.00 45.53 78 SER A O 1
ATOM 622 N N . ILE A 1 79 ? -25.583 -0.947 1.028 1.00 41.81 79 ILE A N 1
ATOM 623 C CA . ILE A 1 79 ? -25.358 -2.247 1.691 1.00 41.81 79 ILE A CA 1
ATOM 624 C C . ILE A 1 79 ? -26.163 -3.343 0.992 1.00 41.81 79 ILE A C 1
ATOM 626 O O . ILE A 1 79 ? -25.697 -4.476 0.922 1.00 41.81 79 ILE A O 1
ATOM 630 N N . GLU A 1 80 ? -27.324 -3.036 0.410 1.00 45.12 80 GLU A N 1
ATOM 631 C CA . GLU A 1 80 ? -27.912 -3.900 -0.624 1.00 45.12 80 GLU A CA 1
ATOM 632 C C . GLU A 1 80 ? -26.947 -4.007 -1.825 1.00 45.12 80 GLU A C 1
ATOM 634 O O . GLU A 1 80 ? -26.814 -5.089 -2.402 1.00 45.12 80 GLU A O 1
ATOM 639 N N . ASN A 1 81 ? -26.132 -2.971 -2.066 1.00 43.06 81 ASN A N 1
ATOM 640 C CA . ASN A 1 81 ? -25.014 -2.998 -3.013 1.00 43.06 81 ASN A CA 1
ATOM 641 C C . ASN A 1 81 ? -23.737 -3.714 -2.515 1.00 43.06 81 ASN A C 1
ATOM 643 O O . ASN A 1 81 ? -22.851 -3.943 -3.321 1.00 43.06 81 ASN A O 1
ATOM 647 N N . LEU A 1 82 ? -23.619 -4.184 -1.262 1.00 42.38 82 LEU A N 1
ATOM 648 C CA . LEU A 1 82 ? -22.475 -5.040 -0.854 1.00 42.38 82 LEU A CA 1
ATOM 649 C C . LEU A 1 82 ? -22.585 -6.482 -1.379 1.00 42.38 82 LEU A C 1
ATOM 651 O O . LEU A 1 82 ? -21.648 -7.270 -1.248 1.00 42.38 82 LEU A O 1
ATOM 655 N N . SER A 1 83 ? -23.729 -6.839 -1.968 1.00 46.28 83 SER A N 1
ATOM 656 C CA . SER A 1 83 ? -23.823 -8.010 -2.847 1.00 46.28 83 SER A CA 1
ATOM 657 C C . SER A 1 83 ? -23.186 -7.760 -4.216 1.00 46.28 83 SER A C 1
ATOM 659 O O . SER A 1 83 ? -22.908 -8.710 -4.950 1.00 46.28 83 SER A O 1
ATOM 661 N N . ASP A 1 84 ? -22.911 -6.496 -4.529 1.00 49.53 84 ASP A N 1
ATOM 662 C CA . ASP A 1 84 ? -22.357 -6.068 -5.788 1.00 49.53 84 ASP A CA 1
ATOM 663 C C . ASP A 1 84 ? -20.859 -5.800 -5.617 1.00 49.53 84 ASP A C 1
ATOM 665 O O . ASP A 1 84 ? -20.396 -4.724 -5.239 1.00 49.53 84 ASP A O 1
ATOM 669 N N . LEU A 1 85 ? -20.068 -6.831 -5.922 1.00 52.34 85 LEU A N 1
ATOM 670 C CA . LEU A 1 85 ? -18.621 -6.702 -6.113 1.00 52.34 85 LEU A CA 1
ATOM 671 C C . LEU A 1 85 ? -18.271 -5.626 -7.166 1.00 52.34 85 LEU A C 1
ATOM 673 O O . LEU A 1 85 ? -17.098 -5.275 -7.274 1.00 52.34 85 LEU A O 1
ATOM 677 N N . SER A 1 86 ? -19.256 -5.093 -7.909 1.00 53.91 86 SER A N 1
ATOM 678 C CA . SER A 1 86 ? -19.105 -3.940 -8.799 1.00 53.91 86 SER A CA 1
ATOM 679 C C . SER A 1 86 ? -18.581 -2.686 -8.096 1.00 53.91 86 SER A C 1
ATOM 681 O O . SER A 1 86 ? -17.894 -1.904 -8.735 1.00 53.91 86 SER A O 1
ATOM 683 N N . GLU A 1 87 ? -18.780 -2.497 -6.784 1.00 48.72 87 GLU A N 1
ATOM 684 C CA . GLU A 1 87 ? -18.171 -1.349 -6.086 1.00 48.72 87 GLU A CA 1
ATOM 685 C C . GLU A 1 87 ? -16.634 -1.452 -6.002 1.00 48.72 87 GLU A C 1
ATOM 687 O O . GLU A 1 87 ? -15.947 -0.443 -5.851 1.00 48.72 87 GLU A O 1
ATOM 692 N N . PHE A 1 88 ? -16.078 -2.664 -6.131 1.00 52.91 88 PHE A N 1
ATOM 693 C CA . PHE A 1 88 ? -14.633 -2.903 -6.237 1.00 52.91 88 PHE A CA 1
ATOM 694 C C . PHE A 1 88 ? -14.142 -2.993 -7.688 1.00 52.91 88 PHE A C 1
ATOM 696 O O . PHE A 1 88 ? -12.933 -3.042 -7.912 1.00 52.91 88 PHE A O 1
ATOM 703 N N . VAL A 1 89 ? -15.060 -3.043 -8.656 1.00 55.09 89 VAL A N 1
ATOM 704 C CA . VAL A 1 89 ? -14.778 -3.096 -10.092 1.00 55.09 89 VAL A CA 1
ATOM 705 C C . VAL A 1 89 ? -15.328 -1.814 -10.699 1.00 55.09 89 VAL A C 1
ATOM 707 O O . VAL A 1 89 ? -16.484 -1.763 -11.116 1.00 55.09 89 VAL A O 1
ATOM 710 N N . ASN A 1 90 ? -14.514 -0.757 -10.749 1.00 58.53 90 ASN A N 1
ATOM 711 C CA . ASN A 1 90 ? -14.945 0.441 -11.459 1.00 58.53 90 ASN A CA 1
ATOM 712 C C . ASN A 1 90 ? -15.232 0.063 -12.917 1.00 58.53 90 ASN A C 1
ATOM 714 O O . ASN A 1 90 ? -14.473 -0.686 -13.530 1.00 58.53 90 ASN A O 1
ATOM 718 N N . ASN A 1 91 ? -16.311 0.591 -13.497 1.00 58.03 91 ASN A N 1
ATOM 719 C CA . ASN A 1 91 ? -16.637 0.323 -14.903 1.00 58.03 91 ASN A CA 1
ATOM 720 C C . ASN A 1 91 ? -15.496 0.733 -15.859 1.00 58.03 91 ASN A C 1
ATOM 722 O O . ASN A 1 91 ? -15.356 0.133 -16.922 1.00 58.03 91 ASN A O 1
ATOM 726 N N . ASP A 1 92 ? -14.652 1.686 -15.451 1.00 57.25 92 ASP A N 1
ATOM 727 C CA . ASP A 1 92 ? -13.448 2.112 -16.178 1.00 57.25 92 ASP A CA 1
ATOM 728 C C . ASP A 1 92 ? -12.343 1.030 -16.214 1.00 57.25 92 ASP A C 1
ATOM 730 O O . ASP A 1 92 ? -11.481 1.045 -17.092 1.00 57.25 92 ASP A O 1
ATOM 734 N N . ASP A 1 93 ? -12.384 0.042 -15.312 1.00 67.50 93 ASP A N 1
ATOM 735 C CA . ASP A 1 93 ? -11.422 -1.064 -15.265 1.00 67.50 93 ASP A CA 1
ATOM 736 C C . ASP A 1 93 ? -11.799 -2.212 -16.214 1.00 67.50 93 ASP A C 1
ATOM 738 O O . ASP A 1 93 ? -10.958 -3.065 -16.498 1.00 67.50 93 ASP A O 1
ATOM 742 N N . ILE A 1 94 ? -13.031 -2.252 -16.742 1.00 76.75 94 ILE A N 1
ATOM 743 C CA . ILE A 1 94 ? -13.525 -3.381 -17.552 1.00 76.75 94 ILE A CA 1
ATOM 744 C C . ILE A 1 94 ? -12.697 -3.554 -18.828 1.00 76.75 94 ILE A C 1
ATOM 746 O O . ILE A 1 94 ? -12.333 -4.680 -19.164 1.00 76.75 94 ILE A O 1
ATOM 750 N N . GLU A 1 95 ? -12.351 -2.465 -19.520 1.00 81.06 95 GLU A N 1
ATOM 751 C CA . GLU A 1 95 ? -11.497 -2.532 -20.715 1.00 81.06 95 GLU A CA 1
ATOM 752 C C . GLU A 1 95 ? -10.093 -3.051 -20.377 1.00 81.06 95 GLU A C 1
ATOM 754 O O . GLU A 1 95 ? -9.537 -3.880 -21.099 1.00 81.06 95 GLU A O 1
ATOM 759 N N . THR A 1 96 ? -9.536 -2.617 -19.244 1.00 81.75 96 THR A N 1
ATOM 760 C CA . THR A 1 96 ? -8.221 -3.063 -18.764 1.00 81.75 96 THR A CA 1
ATOM 761 C C . THR A 1 96 ? -8.241 -4.543 -18.386 1.00 81.75 96 THR A C 1
ATOM 763 O O . THR A 1 96 ? -7.333 -5.292 -18.748 1.00 81.75 96 THR A O 1
ATOM 766 N N . VAL A 1 97 ? -9.295 -4.988 -17.698 1.00 82.75 97 VAL A N 1
ATOM 767 C CA . VAL A 1 97 ? -9.507 -6.393 -17.339 1.00 82.75 97 VAL A CA 1
ATOM 768 C C . VAL A 1 97 ? -9.694 -7.243 -18.591 1.00 82.75 97 VAL A C 1
ATOM 770 O O . VAL A 1 97 ? -9.083 -8.304 -18.687 1.00 82.75 97 VAL A O 1
ATOM 773 N N . GLN A 1 98 ? -10.476 -6.782 -19.570 1.00 85.06 98 GLN A N 1
ATOM 774 C CA . GLN A 1 98 ? -10.661 -7.499 -20.830 1.00 85.06 98 GLN A CA 1
ATOM 775 C C . GLN A 1 98 ? -9.337 -7.640 -21.583 1.00 85.06 98 GLN A C 1
ATOM 777 O O . GLN A 1 98 ? -9.000 -8.739 -22.010 1.00 85.06 98 GLN A O 1
ATOM 782 N N . LYS A 1 99 ? -8.540 -6.569 -21.658 1.00 86.38 99 LYS A N 1
ATOM 783 C CA . LYS A 1 99 ? -7.205 -6.616 -22.259 1.00 86.38 99 LYS A CA 1
ATOM 784 C C . LYS A 1 99 ? -6.295 -7.627 -21.556 1.00 86.38 99 LYS A C 1
ATOM 786 O O . LYS A 1 99 ? -5.644 -8.423 -22.221 1.00 86.38 99 LYS A O 1
ATOM 791 N N . LEU A 1 100 ? -6.288 -7.641 -20.221 1.00 85.94 100 LEU A N 1
ATOM 792 C CA . LEU A 1 100 ? -5.528 -8.625 -19.447 1.00 85.94 100 LEU A CA 1
ATOM 793 C C . LEU A 1 100 ? -5.992 -10.060 -19.740 1.00 85.94 100 LEU A C 1
ATOM 795 O O . LEU A 1 100 ? -5.163 -10.958 -19.874 1.00 85.94 100 LEU A O 1
ATOM 799 N N . ILE A 1 101 ? -7.305 -10.287 -19.831 1.00 88.69 101 ILE A N 1
ATOM 800 C CA . ILE A 1 101 ? -7.875 -11.590 -20.186 1.00 88.69 101 ILE A CA 1
ATOM 801 C C . ILE A 1 101 ? -7.399 -12.009 -21.581 1.00 88.69 101 ILE A C 1
ATOM 803 O O . ILE A 1 101 ? -6.924 -13.134 -21.742 1.00 88.69 101 ILE A O 1
ATOM 807 N N . ASP A 1 102 ? -7.490 -11.114 -22.564 1.00 90.81 102 ASP A N 1
ATOM 808 C CA . ASP A 1 102 ? -7.077 -11.373 -23.944 1.00 90.81 102 ASP A CA 1
ATOM 809 C C . ASP A 1 102 ? -5.581 -11.719 -24.019 1.00 90.81 102 ASP A C 1
ATOM 811 O O . ASP A 1 102 ? -5.218 -12.735 -24.617 1.00 90.81 102 ASP A O 1
ATOM 815 N N . ASP A 1 103 ? -4.731 -10.954 -23.325 1.00 86.19 103 ASP A N 1
ATOM 816 C CA . ASP A 1 103 ? -3.291 -11.213 -23.220 1.00 86.19 103 ASP A CA 1
ATOM 817 C C . ASP A 1 103 ? -3.026 -12.600 -22.596 1.00 86.19 103 ASP A C 1
ATOM 819 O O . ASP A 1 103 ? -2.276 -13.412 -23.148 1.00 86.19 103 ASP A O 1
ATOM 823 N N . ILE A 1 104 ? -3.692 -12.934 -21.481 1.00 88.94 104 ILE A N 1
ATOM 824 C CA . ILE A 1 104 ? -3.558 -14.244 -20.819 1.00 88.94 104 ILE A CA 1
ATOM 825 C C . ILE A 1 104 ? -3.964 -15.387 -21.759 1.00 88.94 104 ILE A C 1
ATOM 827 O O . ILE A 1 104 ? -3.258 -16.394 -21.836 1.00 88.94 104 ILE A O 1
ATOM 831 N N . TYR A 1 105 ? -5.078 -15.257 -22.485 1.00 91.25 105 TYR A N 1
ATOM 832 C CA . TYR A 1 105 ? -5.538 -16.298 -23.408 1.00 91.25 105 TYR A CA 1
ATOM 833 C C . TYR A 1 105 ? -4.629 -16.445 -24.628 1.00 91.25 105 TYR A C 1
ATOM 835 O O . TYR A 1 105 ? -4.401 -17.575 -25.074 1.00 91.25 105 TYR A O 1
ATOM 843 N N . GLN A 1 106 ? -4.093 -15.340 -25.150 1.00 91.88 106 GLN A N 1
ATOM 844 C CA . GLN A 1 106 ? -3.138 -15.347 -26.255 1.00 91.88 106 GLN A CA 1
ATOM 845 C C . GLN A 1 106 ? -1.853 -16.098 -25.878 1.00 91.88 106 GLN A C 1
ATOM 847 O O . GLN A 1 106 ? -1.340 -16.876 -26.682 1.00 91.88 106 GLN A O 1
ATOM 852 N N . HIS A 1 107 ? -1.384 -15.933 -24.640 1.00 87.88 107 HIS A N 1
ATOM 853 C CA . HIS A 1 107 ? -0.144 -16.530 -24.138 1.00 87.88 107 HIS A CA 1
ATOM 854 C C . HIS A 1 107 ? -0.368 -17.750 -23.222 1.00 87.88 107 HIS A C 1
ATOM 856 O O . HIS A 1 107 ? 0.541 -18.167 -22.505 1.00 87.88 107 HIS A O 1
ATOM 862 N N . LYS A 1 108 ? -1.552 -18.379 -23.256 1.00 89.00 108 LYS A N 1
ATOM 863 C CA . LYS A 1 108 ? -1.953 -19.444 -22.307 1.00 89.00 108 LYS A CA 1
ATOM 864 C C . LYS A 1 108 ? -1.089 -20.712 -22.309 1.00 89.00 108 LYS A C 1
ATOM 866 O O . LYS A 1 108 ? -1.165 -21.515 -21.384 1.00 89.00 108 LYS A O 1
ATOM 871 N N . HIS A 1 109 ? -0.317 -20.927 -23.373 1.00 89.69 109 HIS A N 1
ATOM 872 C CA . HIS A 1 109 ? 0.609 -22.058 -23.520 1.00 89.69 109 HIS A CA 1
ATOM 873 C C . HIS A 1 109 ? 2.075 -21.649 -23.337 1.00 89.69 109 HIS A C 1
ATOM 875 O O . HIS A 1 109 ? 2.981 -22.456 -23.546 1.00 89.69 109 HIS A O 1
ATOM 881 N N . GLU A 1 110 ? 2.310 -20.394 -22.974 1.00 88.06 110 GLU A N 1
ATOM 882 C CA . GLU A 1 110 ? 3.627 -19.825 -22.755 1.00 88.06 110 GLU A CA 1
ATOM 883 C C . GLU A 1 110 ? 3.902 -19.671 -21.253 1.00 88.06 110 GLU A C 1
ATOM 885 O O . GLU A 1 110 ? 3.129 -20.103 -20.398 1.00 88.06 110 GLU A O 1
ATOM 890 N N . LYS A 1 111 ? 5.056 -19.099 -20.907 1.00 83.75 111 LYS A N 1
ATOM 891 C CA . LYS A 1 111 ? 5.468 -18.951 -19.509 1.00 83.75 111 LYS A CA 1
ATOM 892 C C . LYS A 1 111 ? 4.780 -17.739 -18.888 1.00 83.75 111 LYS A C 1
ATOM 894 O O . LYS A 1 111 ? 5.153 -16.608 -19.194 1.00 83.75 111 LYS A O 1
ATOM 899 N N . ILE A 1 112 ? 3.827 -17.995 -17.994 1.00 87.75 112 ILE A N 1
ATOM 900 C CA . ILE A 1 112 ? 3.138 -16.977 -17.194 1.00 87.75 112 ILE A CA 1
ATOM 901 C C . ILE A 1 112 ? 3.662 -17.037 -15.760 1.00 87.75 112 ILE A C 1
ATOM 903 O O . ILE A 1 112 ? 3.614 -18.087 -15.116 1.00 87.75 112 ILE A O 1
ATOM 907 N N . TYR A 1 113 ? 4.164 -15.910 -15.265 1.00 87.62 113 TYR A N 1
ATOM 908 C CA . TYR A 1 113 ? 4.658 -15.772 -13.898 1.00 87.62 113 TYR A CA 1
ATOM 909 C C . TYR A 1 113 ? 3.702 -14.910 -13.086 1.00 87.62 113 TYR A C 1
ATOM 911 O O . TYR A 1 113 ? 3.257 -1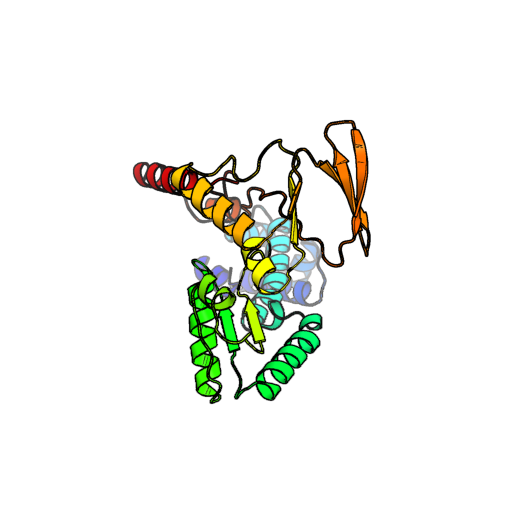3.857 -13.539 1.00 87.62 113 TYR A O 1
ATOM 919 N N . LEU A 1 114 ? 3.398 -15.362 -11.877 1.00 87.50 114 LEU A N 1
ATOM 920 C CA . LEU A 1 114 ? 2.599 -14.635 -10.907 1.00 87.50 114 LEU A CA 1
ATOM 921 C C . LEU A 1 114 ? 3.494 -14.317 -9.716 1.00 87.50 114 LEU A C 1
ATOM 923 O O . LEU A 1 114 ? 4.153 -15.207 -9.183 1.00 87.50 114 LEU A O 1
ATOM 927 N N . VAL A 1 115 ? 3.516 -13.060 -9.286 1.00 84.81 115 VAL A N 1
ATOM 928 C CA . VAL A 1 115 ? 4.345 -12.647 -8.154 1.00 84.81 115 VAL A CA 1
ATOM 929 C C . VAL A 1 115 ? 3.491 -11.873 -7.169 1.00 84.81 115 VAL A C 1
ATOM 931 O O . VAL A 1 115 ? 2.870 -10.871 -7.511 1.00 84.81 115 VAL A O 1
ATOM 934 N N . GLY A 1 116 ? 3.476 -12.329 -5.922 1.00 83.81 116 GLY A N 1
ATOM 935 C CA . GLY A 1 116 ? 2.983 -11.569 -4.781 1.00 83.81 116 GLY A CA 1
ATOM 936 C C . GLY A 1 116 ? 3.876 -11.841 -3.583 1.00 83.81 116 GLY A C 1
ATOM 937 O O . GLY A 1 116 ? 4.451 -12.916 -3.460 1.00 83.81 116 GLY A O 1
ATOM 938 N N . VAL A 1 117 ? 4.032 -10.852 -2.708 1.00 79.25 117 VAL A N 1
ATOM 939 C CA . VAL A 1 117 ? 4.887 -10.969 -1.520 1.00 79.25 117 VAL A CA 1
ATOM 940 C C . VAL A 1 117 ? 4.050 -10.758 -0.263 1.00 79.25 117 VAL A C 1
ATOM 942 O O . VAL A 1 117 ? 3.153 -9.912 -0.225 1.00 79.25 117 VAL A O 1
ATOM 945 N N . GLY A 1 118 ? 4.342 -11.526 0.788 1.00 80.25 118 GLY A N 1
ATOM 946 C CA . GLY A 1 118 ? 3.644 -11.426 2.068 1.00 80.25 118 GLY A CA 1
ATOM 947 C C . GLY A 1 118 ? 2.169 -11.802 1.933 1.00 80.25 118 GLY A C 1
ATOM 948 O O . GLY A 1 118 ? 1.845 -12.870 1.431 1.00 80.25 118 GLY A O 1
ATOM 949 N N . PHE A 1 119 ? 1.257 -10.928 2.360 1.00 79.19 119 PHE A N 1
ATOM 950 C CA . PHE A 1 119 ? -0.183 -11.208 2.270 1.00 79.19 119 PHE A CA 1
ATOM 951 C C . PHE A 1 119 ? -0.709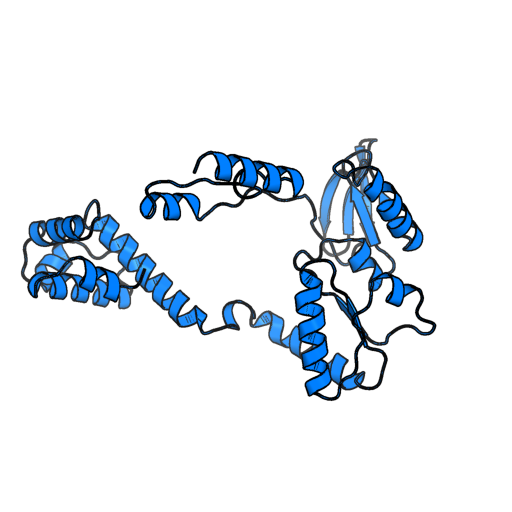 -11.279 0.832 1.00 79.19 119 PHE A C 1
ATOM 953 O O . PHE A 1 119 ? -1.698 -11.969 0.594 1.00 79.19 119 PHE A O 1
ATOM 960 N N . SER A 1 120 ? -0.054 -10.611 -0.126 1.00 83.38 120 SER A N 1
ATOM 961 C CA . SER A 1 120 ? -0.442 -10.708 -1.538 1.00 83.38 120 SER A CA 1
ATOM 962 C C . SER A 1 120 ? -0.242 -12.115 -2.101 1.00 83.38 120 SER A C 1
ATOM 964 O O . SER A 1 120 ? -0.954 -12.485 -3.026 1.00 83.38 120 SER A O 1
ATOM 966 N N . ASP A 1 121 ? 0.661 -12.912 -1.521 1.00 84.12 121 ASP A N 1
ATOM 967 C CA . ASP A 1 121 ? 0.915 -14.297 -1.938 1.00 84.12 121 ASP A CA 1
ATOM 968 C C . ASP A 1 121 ? -0.341 -15.179 -1.825 1.00 84.12 121 ASP A C 1
ATOM 970 O O . ASP A 1 121 ? -0.615 -16.020 -2.676 1.00 84.12 121 ASP A O 1
ATOM 974 N N . ILE A 1 122 ? -1.200 -14.904 -0.836 1.00 86.50 122 ILE A N 1
ATOM 975 C CA . ILE A 1 122 ? -2.489 -15.593 -0.671 1.00 86.50 122 ILE A CA 1
ATOM 976 C C . ILE A 1 122 ? -3.375 -15.388 -1.910 1.00 86.50 122 ILE A C 1
ATOM 978 O O . ILE A 1 122 ? -4.023 -16.325 -2.383 1.00 86.50 122 ILE A O 1
ATOM 982 N N . ILE A 1 123 ? -3.399 -14.163 -2.443 1.00 87.25 123 ILE A N 1
ATOM 983 C CA . ILE A 1 123 ? -4.185 -13.809 -3.630 1.00 87.25 123 ILE A CA 1
ATOM 984 C C . ILE A 1 123 ? -3.537 -14.381 -4.891 1.00 87.25 123 ILE A C 1
ATOM 986 O O . ILE A 1 123 ? -4.245 -14.965 -5.710 1.00 87.25 123 ILE A O 1
ATOM 990 N N . THR A 1 124 ? -2.211 -14.290 -5.016 1.00 88.88 124 THR A N 1
ATOM 991 C CA . THR A 1 124 ? -1.433 -14.904 -6.103 1.00 88.88 124 THR A CA 1
ATOM 992 C C . THR A 1 124 ? -1.744 -16.392 -6.224 1.00 88.88 124 THR A C 1
ATOM 994 O O . THR A 1 124 ? -2.126 -16.872 -7.292 1.00 88.88 124 THR A O 1
ATOM 997 N N . HIS A 1 125 ? -1.676 -17.115 -5.107 1.00 90.94 125 HIS A N 1
ATOM 998 C CA . HIS A 1 125 ? -1.917 -18.549 -5.066 1.00 90.94 125 HIS A CA 1
ATOM 999 C C . HIS A 1 125 ? -3.377 -18.911 -5.381 1.00 90.94 125 HIS A C 1
ATOM 1001 O O . HIS A 1 125 ? -3.671 -19.916 -6.035 1.00 90.94 125 HIS A O 1
ATOM 1007 N N . TYR A 1 126 ? -4.326 -18.082 -4.939 1.00 92.56 126 TYR A N 1
ATOM 1008 C CA . TYR A 1 126 ? -5.724 -18.230 -5.332 1.00 92.56 126 TYR A CA 1
ATOM 1009 C C . TYR A 1 126 ? -5.908 -18.029 -6.843 1.00 92.56 126 TYR A C 1
ATOM 1011 O O . TYR A 1 126 ? -6.577 -18.838 -7.490 1.00 92.56 126 TYR A O 1
ATOM 1019 N N . PHE A 1 127 ? -5.290 -16.995 -7.417 1.00 92.31 127 PHE A N 1
ATOM 1020 C CA . PHE A 1 127 ? -5.362 -16.708 -8.847 1.00 92.31 127 PHE A CA 1
ATOM 1021 C C . PHE A 1 127 ? -4.724 -17.821 -9.687 1.00 92.31 127 PHE A C 1
ATOM 1023 O O . PHE A 1 127 ? -5.326 -18.253 -10.668 1.00 92.31 127 PHE A O 1
ATOM 1030 N N . LEU A 1 128 ? -3.588 -18.378 -9.251 1.00 93.50 128 LEU A N 1
ATOM 1031 C CA . LEU A 1 128 ? -2.969 -19.550 -9.875 1.00 93.50 128 LEU A CA 1
ATOM 1032 C C . LEU A 1 128 ? -3.952 -20.722 -9.984 1.00 93.50 128 LEU A C 1
ATOM 1034 O O . LEU A 1 128 ? -4.125 -21.303 -11.055 1.00 93.50 128 LEU A O 1
ATOM 1038 N N . LYS A 1 129 ? -4.638 -21.056 -8.882 1.00 94.25 129 LYS A N 1
ATOM 1039 C CA . LYS A 1 129 ? -5.645 -22.130 -8.870 1.00 94.25 129 LYS A CA 1
ATOM 1040 C C . LYS A 1 129 ? -6.805 -21.841 -9.819 1.00 94.25 129 LYS A C 1
ATOM 1042 O O . LYS A 1 129 ? -7.353 -22.771 -10.408 1.00 94.25 129 LYS A O 1
ATOM 1047 N N . ARG A 1 130 ? -7.186 -20.570 -9.975 1.00 92.88 130 ARG A N 1
ATOM 1048 C CA . ARG A 1 130 ? -8.214 -20.161 -10.940 1.00 92.88 130 ARG A CA 1
ATOM 1049 C C . ARG A 1 130 ? -7.734 -20.319 -12.379 1.00 92.88 130 ARG A C 1
ATOM 1051 O O . ARG A 1 130 ? -8.468 -20.915 -13.158 1.00 92.88 130 ARG A O 1
ATOM 1058 N N . LEU A 1 131 ? -6.517 -19.900 -12.717 1.00 92.00 131 LEU A N 1
ATOM 1059 C CA . LEU A 1 131 ? -5.934 -20.139 -14.044 1.00 92.00 131 LEU A CA 1
ATOM 1060 C C . LEU A 1 131 ? -5.889 -21.632 -14.387 1.00 92.00 131 LEU A C 1
ATOM 1062 O O . LEU A 1 131 ? -6.329 -22.026 -15.466 1.00 92.00 131 LEU A O 1
ATOM 1066 N N . ALA A 1 132 ? -5.476 -22.471 -13.433 1.00 92.62 132 ALA A N 1
ATOM 1067 C CA . ALA A 1 132 ? -5.443 -23.919 -13.621 1.00 92.62 132 ALA A CA 1
ATOM 1068 C C . ALA A 1 132 ? -6.832 -24.513 -13.923 1.00 92.62 132 ALA A C 1
ATOM 1070 O O . ALA A 1 132 ? -6.932 -25.470 -14.683 1.00 92.62 132 ALA A O 1
ATOM 1071 N N . SER A 1 133 ? -7.914 -23.934 -13.382 1.00 94.19 133 SER A N 1
ATOM 1072 C CA . SER A 1 133 ? -9.287 -24.362 -13.706 1.00 94.19 133 SER A CA 1
ATOM 1073 C C . SER A 1 133 ? -9.733 -24.024 -15.136 1.00 94.19 133 SER A C 1
ATOM 1075 O O . SER A 1 133 ? -10.734 -24.567 -15.596 1.00 94.19 133 SER A O 1
ATOM 1077 N N . PHE A 1 134 ? -8.985 -23.168 -15.836 1.00 92.56 134 PHE A N 1
ATOM 1078 C CA . PHE A 1 134 ? -9.162 -22.838 -17.253 1.00 92.56 134 PHE A CA 1
ATOM 1079 C C . PHE A 1 134 ? -8.079 -23.473 -18.147 1.00 92.56 134 PHE A C 1
ATOM 1081 O O . PHE A 1 134 ? -7.870 -23.018 -19.270 1.00 92.56 134 PHE A O 1
ATOM 1088 N N . ASP A 1 135 ? -7.371 -24.496 -17.650 1.00 93.00 135 ASP A N 1
ATOM 1089 C CA . ASP A 1 135 ? -6.251 -25.163 -18.333 1.00 93.00 135 ASP A CA 1
ATOM 1090 C C . ASP A 1 135 ? -5.074 -24.225 -18.677 1.00 93.00 135 ASP A C 1
ATOM 1092 O O . ASP A 1 135 ? -4.308 -24.472 -19.613 1.00 93.00 135 ASP A O 1
ATOM 1096 N N . ILE A 1 136 ? -4.912 -23.142 -17.909 1.00 92.50 136 ILE A N 1
ATOM 1097 C CA . ILE A 1 136 ? -3.801 -22.196 -18.037 1.00 92.50 136 ILE A CA 1
ATOM 1098 C C . ILE A 1 136 ? -2.787 -22.487 -16.933 1.00 92.50 136 ILE A C 1
ATOM 1100 O O . ILE A 1 136 ? -3.076 -22.339 -15.744 1.00 92.50 136 ILE A O 1
ATOM 1104 N N . PHE A 1 137 ? -1.582 -22.895 -17.325 1.00 90.88 137 PHE A N 1
ATOM 1105 C CA . PHE A 1 137 ? -0.497 -23.167 -16.387 1.00 90.88 137 PHE A CA 1
ATOM 1106 C C . PHE A 1 137 ? 0.339 -21.907 -16.165 1.00 90.88 137 PHE A C 1
ATOM 1108 O O . PHE A 1 137 ? 0.853 -21.313 -17.109 1.00 90.88 137 PHE A O 1
ATOM 1115 N N . ALA A 1 138 ? 0.499 -21.527 -14.901 1.00 90.44 138 ALA A N 1
ATOM 1116 C CA . ALA A 1 138 ? 1.351 -20.425 -14.477 1.00 90.44 138 ALA A CA 1
ATOM 1117 C C . ALA A 1 138 ? 2.246 -20.870 -13.311 1.00 90.44 138 ALA A C 1
ATOM 1119 O O . ALA A 1 138 ? 2.102 -21.977 -12.788 1.00 90.44 138 ALA A O 1
ATOM 1120 N N . TYR A 1 139 ? 3.182 -20.012 -12.922 1.00 87.81 139 TYR A N 1
ATOM 1121 C CA . TYR A 1 139 ? 4.123 -20.264 -11.837 1.00 87.81 139 TYR A CA 1
ATOM 1122 C C . TYR A 1 139 ? 4.063 -19.128 -10.807 1.00 87.81 139 TYR A C 1
ATOM 1124 O O . TYR A 1 139 ? 4.316 -17.976 -11.162 1.00 87.81 139 TYR A O 1
ATOM 1132 N N . ASP A 1 140 ? 3.716 -19.448 -9.556 1.00 85.75 140 ASP A N 1
ATOM 1133 C CA . ASP A 1 140 ? 3.765 -18.540 -8.404 1.00 85.75 140 ASP A CA 1
ATOM 1134 C C . ASP A 1 140 ? 5.101 -18.710 -7.662 1.00 85.75 140 ASP A C 1
ATOM 1136 O O . ASP A 1 140 ? 5.267 -19.540 -6.772 1.00 85.75 140 ASP A O 1
ATOM 1140 N N . GLY A 1 141 ? 6.106 -17.958 -8.109 1.00 74.44 141 GLY A N 1
ATOM 1141 C CA . GLY A 1 141 ? 7.478 -18.052 -7.613 1.00 74.44 141 GLY A CA 1
ATOM 1142 C C . GLY A 1 141 ? 7.917 -16.852 -6.793 1.00 74.44 141 GLY A C 1
ATOM 1143 O O . GLY A 1 141 ? 7.258 -15.810 -6.744 1.00 74.44 141 GLY A O 1
ATOM 1144 N N . ALA A 1 142 ? 9.101 -16.967 -6.198 1.00 72.12 142 ALA A N 1
ATOM 1145 C CA . ALA A 1 142 ? 9.742 -15.812 -5.604 1.00 72.12 142 ALA A CA 1
ATOM 1146 C C . ALA A 1 142 ? 10.120 -14.801 -6.709 1.00 72.12 142 ALA A C 1
ATOM 1148 O O . ALA A 1 142 ? 10.475 -15.197 -7.822 1.00 72.12 142 ALA A O 1
ATOM 1149 N N . PRO A 1 143 ? 10.147 -13.491 -6.399 1.00 67.19 143 PRO A N 1
ATOM 1150 C CA . PRO A 1 143 ? 10.698 -12.440 -7.260 1.00 67.19 143 PRO A CA 1
ATOM 1151 C C . PRO A 1 143 ? 11.948 -12.819 -8.070 1.00 67.19 143 PRO A C 1
ATOM 1153 O O . PRO A 1 143 ? 12.070 -12.498 -9.251 1.00 67.19 143 PRO A O 1
ATOM 1156 N N . ILE A 1 144 ? 12.879 -13.529 -7.431 1.00 68.25 144 ILE A N 1
ATOM 1157 C CA . ILE A 1 144 ? 14.167 -13.912 -8.012 1.00 68.25 144 ILE A CA 1
ATOM 1158 C C . ILE A 1 144 ? 14.051 -14.945 -9.140 1.00 68.25 144 ILE A C 1
ATOM 1160 O O . ILE A 1 144 ? 14.903 -14.983 -10.031 1.00 68.25 144 ILE A O 1
ATOM 1164 N N . ASP A 1 145 ? 12.983 -15.739 -9.152 1.00 70.38 145 ASP A N 1
ATOM 1165 C CA . ASP A 1 145 ? 12.755 -16.756 -10.175 1.00 70.38 145 ASP A CA 1
ATOM 1166 C C . ASP A 1 145 ? 12.414 -16.122 -11.533 1.00 70.38 145 ASP A C 1
ATOM 1168 O O . ASP A 1 145 ? 12.634 -16.746 -12.572 1.00 70.38 145 ASP A O 1
ATOM 1172 N N . CYS A 1 146 ? 11.937 -14.869 -11.539 1.00 64.06 146 CYS A N 1
ATOM 1173 C CA . CYS A 1 146 ? 11.711 -14.081 -12.755 1.00 64.06 146 CYS A CA 1
ATOM 1174 C C . CYS A 1 146 ? 13.029 -13.604 -13.381 1.00 64.06 146 CYS A C 1
ATOM 1176 O O . CYS A 1 146 ? 13.171 -13.598 -14.599 1.00 64.06 146 CYS A O 1
ATOM 1178 N N . ILE A 1 147 ? 14.000 -13.219 -12.545 1.00 61.25 147 ILE A N 1
ATOM 1179 C CA . ILE A 1 147 ? 15.286 -12.645 -12.977 1.00 61.25 147 ILE A CA 1
ATOM 1180 C C . ILE A 1 147 ? 16.221 -13.737 -13.506 1.00 61.25 147 ILE A C 1
ATOM 1182 O O . ILE A 1 147 ? 16.927 -13.539 -14.491 1.00 61.25 147 ILE A O 1
ATOM 1186 N N . ASN A 1 148 ? 16.215 -14.906 -12.862 1.00 61.56 148 ASN A N 1
ATOM 1187 C CA . ASN A 1 148 ? 17.103 -16.021 -13.199 1.00 61.56 148 ASN A CA 1
ATOM 1188 C C . ASN A 1 148 ? 16.476 -17.040 -14.164 1.00 61.56 148 ASN A C 1
ATOM 1190 O O . ASN A 1 148 ? 17.041 -18.116 -14.393 1.00 61.56 148 ASN A O 1
ATOM 1194 N N . ALA A 1 149 ? 15.309 -16.736 -14.736 1.00 61.41 149 ALA A N 1
ATOM 1195 C CA . ALA A 1 149 ? 14.682 -17.608 -15.714 1.00 61.41 149 ALA A CA 1
ATOM 1196 C C . ALA A 1 149 ? 15.568 -17.721 -16.967 1.00 61.41 149 ALA A C 1
ATOM 1198 O O . ALA A 1 149 ? 15.947 -16.730 -17.583 1.00 61.41 149 ALA A O 1
ATOM 1199 N N . ARG A 1 150 ? 15.863 -18.956 -17.407 1.00 58.16 150 ARG A N 1
ATOM 1200 C CA . ARG A 1 150 ? 16.645 -19.218 -18.639 1.00 58.16 150 ARG A CA 1
ATOM 1201 C C . ARG A 1 150 ? 16.002 -18.655 -19.917 1.00 58.16 150 ARG A C 1
ATOM 1203 O O . ARG A 1 150 ? 16.641 -18.632 -20.962 1.00 58.16 150 ARG A O 1
ATOM 1210 N N . SER A 1 151 ? 14.734 -18.265 -19.847 1.00 63.88 151 SER A N 1
ATOM 1211 C CA . SER A 1 151 ? 13.986 -17.597 -20.906 1.00 63.88 151 SER A CA 1
ATOM 1212 C C . SER A 1 151 ? 12.995 -16.644 -20.250 1.00 63.88 151 SER A C 1
ATOM 1214 O O . SER A 1 151 ? 12.305 -17.071 -19.318 1.00 63.88 151 SER A O 1
ATOM 1216 N N . ASN A 1 152 ? 12.880 -15.425 -20.766 1.00 66.69 152 ASN A N 1
ATOM 1217 C CA . ASN A 1 152 ? 11.935 -14.449 -20.235 1.00 66.69 152 ASN A CA 1
ATOM 1218 C C . ASN A 1 152 ? 10.496 -14.988 -20.300 1.00 66.69 152 ASN A C 1
ATOM 1220 O O . ASN A 1 152 ? 10.140 -15.636 -21.291 1.00 66.69 152 ASN A O 1
ATOM 1224 N N . PRO A 1 153 ? 9.686 -14.768 -19.253 1.00 72.50 153 PRO A N 1
ATOM 1225 C CA . PRO A 1 153 ? 8.264 -15.060 -19.314 1.00 72.50 153 PRO A CA 1
ATOM 1226 C C . PRO A 1 153 ? 7.583 -14.159 -20.345 1.00 72.50 153 PRO A C 1
ATOM 1228 O O . PRO A 1 153 ? 8.018 -13.032 -20.587 1.00 72.50 153 PRO A O 1
ATOM 1231 N N . SER A 1 154 ? 6.503 -14.661 -20.932 1.00 79.38 154 SER A N 1
ATOM 1232 C CA . SER A 1 154 ? 5.684 -13.887 -21.868 1.00 79.38 154 SER A CA 1
ATOM 1233 C C . SER A 1 154 ? 4.769 -12.915 -21.131 1.00 79.38 154 SER A C 1
ATOM 1235 O O . SER A 1 154 ? 4.479 -11.837 -21.638 1.00 79.38 154 SER A O 1
ATOM 1237 N N . ILE A 1 155 ? 4.345 -13.283 -19.915 1.00 83.25 155 ILE A N 1
ATOM 1238 C CA . ILE A 1 155 ? 3.520 -12.454 -19.033 1.00 83.25 155 ILE A CA 1
ATOM 1239 C C . ILE A 1 155 ? 4.049 -12.551 -17.601 1.00 83.25 155 ILE A C 1
ATOM 1241 O O . ILE A 1 155 ? 4.309 -13.647 -17.098 1.00 83.25 155 ILE A O 1
ATOM 1245 N N . ILE A 1 156 ? 4.143 -11.400 -16.933 1.00 82.56 156 ILE A N 1
ATOM 1246 C CA . ILE A 1 156 ? 4.351 -11.291 -15.486 1.00 82.56 156 ILE A CA 1
ATOM 1247 C C . ILE A 1 156 ? 3.154 -10.543 -14.899 1.00 82.56 156 ILE A C 1
ATOM 1249 O O . ILE A 1 156 ? 2.881 -9.411 -15.294 1.00 82.56 156 ILE A O 1
ATOM 1253 N N . ILE A 1 157 ? 2.453 -11.166 -13.952 1.00 85.25 157 ILE A N 1
ATOM 1254 C CA . ILE A 1 157 ? 1.344 -10.552 -13.216 1.00 85.25 157 ILE A CA 1
ATOM 1255 C C . ILE A 1 157 ? 1.786 -10.289 -11.784 1.00 85.25 157 ILE A C 1
ATOM 1257 O O . ILE A 1 157 ? 2.215 -11.186 -11.057 1.00 85.25 157 ILE A O 1
ATOM 1261 N N . LEU A 1 158 ? 1.644 -9.033 -11.389 1.00 84.12 158 LEU A N 1
ATOM 1262 C CA . LEU A 1 158 ? 2.141 -8.485 -10.144 1.00 84.12 158 LEU A CA 1
ATOM 1263 C C . LEU A 1 158 ? 0.973 -8.192 -9.186 1.00 84.12 158 LEU A C 1
ATOM 1265 O O . LEU A 1 158 ? 0.230 -7.233 -9.371 1.00 84.12 158 LEU A O 1
ATOM 1269 N N . PHE A 1 159 ? 0.828 -8.990 -8.127 1.00 83.44 159 PHE A N 1
ATOM 1270 C CA . PHE A 1 159 ? -0.127 -8.764 -7.039 1.00 83.44 159 PHE A CA 1
ATOM 1271 C C . PHE A 1 159 ? 0.464 -7.885 -5.926 1.00 83.44 159 PHE A C 1
ATOM 1273 O O . PHE A 1 159 ? 1.230 -8.337 -5.071 1.00 83.44 159 PHE A O 1
ATOM 1280 N N . SER A 1 160 ? 0.055 -6.616 -5.882 1.00 80.19 160 SER A N 1
ATOM 1281 C CA . SER A 1 160 ? 0.384 -5.695 -4.789 1.00 80.19 160 SER A CA 1
ATOM 1282 C C . SER A 1 160 ? -0.784 -4.773 -4.480 1.00 80.19 160 SER A C 1
ATOM 1284 O O . SER A 1 160 ? -1.356 -4.169 -5.379 1.00 80.19 160 SER A O 1
ATOM 1286 N N . LYS A 1 161 ? -1.113 -4.635 -3.191 1.00 73.88 161 LYS A N 1
ATOM 1287 C CA . LYS A 1 161 ? -2.139 -3.686 -2.747 1.00 73.88 161 LYS A CA 1
ATOM 1288 C C . LYS A 1 161 ? -1.695 -2.236 -2.948 1.00 73.88 161 LYS A C 1
ATOM 1290 O O . LYS A 1 161 ? -2.506 -1.412 -3.345 1.00 73.88 161 LYS A O 1
ATOM 1295 N N . SER A 1 162 ? -0.449 -1.909 -2.596 1.00 68.19 162 SER A N 1
ATOM 1296 C CA . SER A 1 162 ? 0.039 -0.528 -2.676 1.00 68.19 162 SER A CA 1
ATOM 1297 C C . SER A 1 162 ? 0.558 -0.177 -4.064 1.00 68.19 162 SER A C 1
ATOM 1299 O O . SER A 1 162 ? 0.505 0.980 -4.449 1.00 68.19 162 SER A O 1
ATOM 1301 N N . GLY A 1 163 ? 1.105 -1.149 -4.805 1.00 67.94 163 GLY A N 1
ATOM 1302 C CA . GLY A 1 163 ? 1.800 -0.881 -6.070 1.00 67.94 163 GLY A CA 1
ATOM 1303 C C . GLY A 1 163 ? 3.074 -0.033 -5.915 1.00 67.94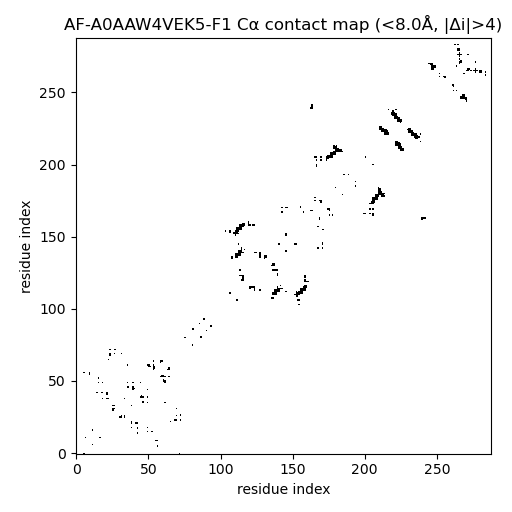 163 GLY A C 1
ATOM 1304 O O . GLY A 1 163 ? 3.677 0.342 -6.909 1.00 67.94 163 GLY A O 1
ATOM 1305 N N . GLU A 1 164 ? 3.506 0.255 -4.682 1.00 73.50 164 GLU A N 1
ATOM 1306 C CA . GLU A 1 164 ? 4.562 1.232 -4.353 1.00 73.50 164 GLU A CA 1
ATOM 1307 C C . GLU A 1 164 ? 5.967 0.622 -4.234 1.00 73.50 164 GLU A C 1
ATOM 1309 O O . GLU A 1 164 ? 6.959 1.331 -4.064 1.00 73.50 164 GLU A O 1
ATOM 1314 N N . THR A 1 165 ? 6.086 -0.704 -4.278 1.00 78.12 165 THR A N 1
ATOM 1315 C CA . THR A 1 165 ? 7.358 -1.388 -4.025 1.00 78.12 165 THR A CA 1
ATOM 1316 C C . THR A 1 165 ? 8.244 -1.355 -5.270 1.00 78.12 165 THR A C 1
ATOM 1318 O O . THR A 1 165 ? 8.015 -2.101 -6.214 1.00 78.12 165 THR A O 1
ATOM 1321 N N . ALA A 1 166 ? 9.292 -0.528 -5.261 1.00 77.62 166 ALA A N 1
ATOM 1322 C CA . ALA A 1 166 ? 10.186 -0.347 -6.410 1.00 77.62 166 ALA A CA 1
ATOM 1323 C C . ALA A 1 166 ? 10.795 -1.657 -6.941 1.00 77.62 166 ALA A C 1
ATOM 1325 O O . ALA A 1 166 ? 10.808 -1.873 -8.147 1.00 77.62 166 ALA A O 1
ATOM 1326 N N . GLU A 1 167 ? 11.229 -2.558 -6.053 1.00 77.00 167 GLU A N 1
ATOM 1327 C CA . GLU A 1 167 ? 11.743 -3.885 -6.436 1.00 77.00 167 GLU A CA 1
ATOM 1328 C C . GLU A 1 167 ? 10.711 -4.711 -7.216 1.00 77.00 167 GLU A C 1
ATOM 1330 O O . GLU A 1 167 ? 11.036 -5.463 -8.132 1.00 77.00 167 GLU A O 1
ATOM 1335 N N . PHE A 1 168 ? 9.445 -4.564 -6.841 1.00 77.38 168 PHE A N 1
ATOM 1336 C CA . PHE A 1 168 ? 8.344 -5.265 -7.469 1.00 77.38 168 PHE A CA 1
ATOM 1337 C C . PHE A 1 168 ? 8.061 -4.693 -8.859 1.00 77.38 168 PHE A C 1
ATOM 1339 O O . PHE A 1 168 ? 7.965 -5.440 -9.824 1.00 77.38 168 PHE A O 1
ATOM 1346 N N . ILE A 1 169 ? 8.038 -3.362 -8.985 1.00 78.44 169 ILE A N 1
ATOM 1347 C CA . ILE A 1 169 ? 7.904 -2.666 -10.275 1.00 78.44 169 ILE A CA 1
ATOM 1348 C C . ILE A 1 169 ? 9.058 -3.049 -11.213 1.00 78.44 169 ILE A C 1
ATOM 1350 O O . ILE A 1 169 ? 8.832 -3.314 -12.396 1.00 78.44 169 ILE A O 1
ATOM 1354 N N . ALA A 1 170 ? 10.277 -3.157 -10.677 1.00 78.19 170 ALA A N 1
ATOM 1355 C CA . ALA A 1 170 ? 11.474 -3.489 -11.442 1.00 78.19 170 ALA A CA 1
ATOM 1356 C C . ALA A 1 170 ? 11.440 -4.881 -12.103 1.00 78.19 170 ALA A C 1
ATOM 1358 O O . ALA A 1 170 ? 12.221 -5.152 -13.009 1.00 78.19 170 ALA A O 1
ATOM 1359 N N . GLN A 1 171 ? 10.512 -5.759 -11.704 1.00 72.69 171 GLN A N 1
ATOM 1360 C CA . GLN A 1 171 ? 10.296 -7.048 -12.374 1.00 72.69 171 GLN A CA 1
ATOM 1361 C C . GLN A 1 171 ? 9.659 -6.904 -13.757 1.00 72.69 171 GLN A C 1
ATOM 1363 O O . GLN A 1 171 ? 9.820 -7.781 -14.599 1.00 72.69 171 GLN A O 1
ATOM 1368 N N . THR A 1 172 ? 8.919 -5.817 -13.987 1.00 68.69 172 THR A N 1
ATOM 1369 C CA . THR A 1 172 ? 8.211 -5.559 -15.254 1.00 68.69 172 THR A CA 1
ATOM 1370 C C . THR A 1 172 ? 8.840 -4.430 -16.058 1.00 68.69 172 THR A C 1
ATOM 1372 O O . THR A 1 172 ? 8.686 -4.390 -17.277 1.00 68.69 172 THR A O 1
ATOM 1375 N N . ASN A 1 173 ? 9.578 -3.528 -15.405 1.00 65.38 173 ASN A N 1
ATOM 1376 C CA . ASN A 1 173 ? 10.212 -2.392 -16.055 1.00 65.38 173 ASN A CA 1
ATOM 1377 C C . ASN A 1 173 ? 11.663 -2.234 -15.593 1.00 65.38 173 ASN A C 1
ATOM 1379 O O . ASN A 1 173 ? 11.941 -2.228 -14.403 1.00 65.38 173 ASN A O 1
ATOM 1383 N N . HIS A 1 174 ? 12.593 -2.080 -16.531 1.00 68.19 174 HIS A N 1
ATOM 1384 C CA . HIS A 1 174 ? 14.025 -2.073 -16.220 1.00 68.19 174 HIS A CA 1
ATOM 1385 C C . HIS A 1 174 ? 14.556 -0.675 -15.865 1.00 68.19 174 HIS A C 1
ATOM 1387 O O . HIS A 1 174 ? 15.671 -0.565 -15.363 1.00 68.19 174 HIS A O 1
ATOM 1393 N N . ASP A 1 175 ? 13.783 0.394 -16.108 1.00 81.94 175 ASP A N 1
ATOM 1394 C CA . ASP A 1 175 ? 14.170 1.765 -15.753 1.00 81.94 175 ASP A CA 1
ATOM 1395 C C . ASP A 1 175 ? 13.311 2.307 -14.605 1.00 81.94 175 ASP A C 1
ATOM 1397 O O . ASP A 1 175 ? 12.341 3.040 -14.802 1.00 81.94 175 ASP A O 1
ATOM 1401 N N . VAL A 1 176 ? 13.661 1.902 -13.383 1.00 87.75 176 VAL A N 1
ATOM 1402 C CA . VAL A 1 176 ? 13.028 2.379 -12.149 1.00 87.75 176 VAL A CA 1
ATOM 1403 C C . VAL A 1 176 ? 13.990 3.311 -11.423 1.00 87.75 176 VAL A C 1
ATOM 1405 O O . VAL A 1 176 ? 15.147 2.966 -11.176 1.00 87.75 176 VAL A O 1
ATOM 1408 N N . THR A 1 177 ? 13.496 4.493 -11.049 1.00 88.31 177 THR A N 1
ATOM 1409 C CA . THR A 1 177 ? 14.232 5.461 -10.229 1.00 88.31 177 THR A CA 1
ATOM 1410 C C . THR A 1 177 ? 13.470 5.754 -8.942 1.00 88.31 177 THR A C 1
ATOM 1412 O O . THR A 1 177 ? 12.308 6.151 -8.980 1.00 88.31 177 THR A O 1
ATOM 1415 N N . ILE A 1 178 ? 14.136 5.590 -7.800 1.00 90.25 178 ILE A N 1
ATOM 1416 C CA . ILE A 1 178 ? 13.649 6.000 -6.482 1.00 90.25 178 ILE A CA 1
ATOM 1417 C C . ILE A 1 178 ? 14.168 7.410 -6.196 1.00 90.25 178 ILE A C 1
ATOM 1419 O O . ILE A 1 178 ? 15.380 7.634 -6.196 1.00 90.25 178 ILE A O 1
ATOM 1423 N N . LEU A 1 179 ? 13.255 8.341 -5.914 1.00 89.75 179 LEU A 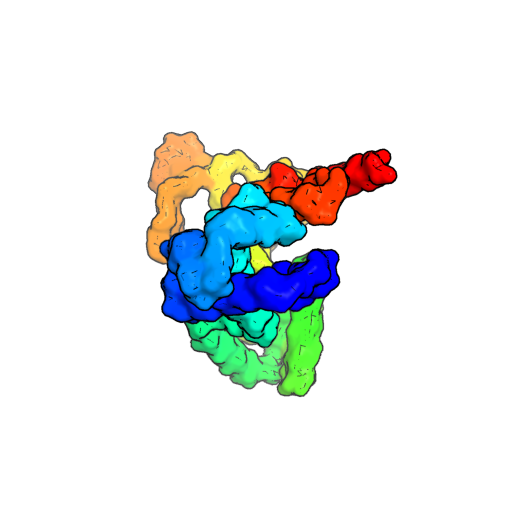N 1
ATOM 1424 C CA . LEU A 1 179 ? 13.575 9.674 -5.401 1.00 89.75 179 LEU A CA 1
ATOM 1425 C C . LEU A 1 179 ? 13.292 9.725 -3.899 1.00 89.75 179 LEU A C 1
ATOM 1427 O O . LEU A 1 179 ? 12.157 9.516 -3.475 1.00 89.75 179 LEU A O 1
ATOM 1431 N N . GLU A 1 180 ? 14.319 10.014 -3.105 1.00 89.06 180 GLU A N 1
ATOM 1432 C CA . GLU A 1 180 ? 14.248 10.109 -1.648 1.00 89.06 180 GLU A CA 1
ATOM 1433 C C . GLU A 1 180 ? 14.712 11.491 -1.188 1.00 89.06 180 GLU A C 1
ATOM 1435 O O . GLU A 1 180 ? 15.810 11.935 -1.519 1.00 89.06 180 GLU A O 1
ATOM 1440 N N . MET A 1 181 ? 13.893 12.170 -0.385 1.00 89.19 181 MET A N 1
ATOM 1441 C CA . MET A 1 181 ? 14.214 13.507 0.120 1.00 89.19 181 MET A CA 1
ATOM 1442 C C . MET A 1 181 ? 15.300 13.485 1.201 1.00 89.19 181 MET A C 1
ATOM 1444 O O . MET A 1 181 ? 16.009 14.471 1.382 1.00 89.19 181 MET A O 1
ATOM 1448 N N . LYS A 1 182 ? 15.435 12.377 1.934 1.00 85.69 182 LYS A N 1
ATOM 1449 C CA . LYS A 1 182 ? 16.472 12.184 2.949 1.00 85.69 182 LYS A CA 1
ATOM 1450 C C . LYS A 1 182 ? 17.821 11.815 2.310 1.00 85.69 182 LYS A C 1
ATOM 1452 O O . LYS A 1 182 ? 17.864 11.378 1.162 1.00 85.69 182 LYS A O 1
ATOM 1457 N N . PRO A 1 183 ? 18.934 11.896 3.061 1.00 81.69 183 PRO A N 1
ATOM 1458 C CA . PRO A 1 183 ? 20.249 11.476 2.567 1.00 81.69 183 PRO A CA 1
ATOM 1459 C C . PRO A 1 183 ? 20.387 9.972 2.283 1.00 81.69 183 PRO A C 1
ATOM 1461 O O . PRO A 1 183 ? 21.338 9.568 1.616 1.00 81.69 183 PRO A O 1
ATOM 1464 N N . ALA A 1 184 ? 19.470 9.144 2.794 1.00 77.25 184 ALA A N 1
ATOM 1465 C CA . ALA A 1 184 ? 19.491 7.691 2.661 1.00 77.25 184 ALA A CA 1
ATOM 1466 C C . ALA A 1 184 ? 18.069 7.115 2.606 1.00 77.25 184 ALA A C 1
ATOM 1468 O O . ALA A 1 184 ? 17.150 7.672 3.208 1.00 77.25 184 ALA A O 1
ATOM 1469 N N . ILE A 1 185 ? 17.923 5.969 1.935 1.00 81.69 185 ILE A N 1
ATOM 1470 C CA . ILE A 1 185 ? 16.698 5.157 1.926 1.00 81.69 185 ILE A CA 1
ATOM 1471 C C . ILE A 1 185 ? 16.743 4.077 3.013 1.00 81.69 185 ILE A C 1
ATOM 1473 O O . ILE A 1 185 ? 17.795 3.798 3.589 1.00 81.69 185 ILE A O 1
ATOM 1477 N N . LEU A 1 186 ? 15.594 3.441 3.273 1.00 76.81 186 LEU A N 1
ATOM 1478 C CA . LEU A 1 186 ? 15.455 2.316 4.211 1.00 76.81 186 LEU A CA 1
ATOM 1479 C C . LEU A 1 186 ? 15.909 2.636 5.651 1.00 76.81 186 LEU A C 1
ATOM 1481 O O . LEU A 1 186 ? 16.212 1.725 6.419 1.00 76.81 186 LEU A O 1
ATOM 1485 N N . THR A 1 187 ? 15.928 3.915 6.044 1.00 73.50 187 THR A N 1
ATOM 1486 C CA . THR A 1 187 ? 16.427 4.364 7.360 1.00 73.50 187 THR A CA 1
ATOM 1487 C C . THR A 1 187 ? 15.627 3.819 8.535 1.00 73.50 187 THR A C 1
ATOM 1489 O O . THR A 1 187 ? 16.142 3.726 9.644 1.00 73.50 187 THR A O 1
ATOM 1492 N N . ASP A 1 188 ? 14.372 3.453 8.288 1.00 69.38 188 ASP A N 1
ATOM 1493 C CA . ASP A 1 188 ? 13.438 2.985 9.312 1.00 69.38 188 ASP A CA 1
ATOM 1494 C C . ASP A 1 188 ? 13.448 1.445 9.435 1.00 69.38 188 ASP A C 1
ATOM 1496 O O . ASP A 1 188 ? 12.658 0.860 10.180 1.00 69.38 188 ASP A O 1
ATOM 1500 N N . MET A 1 189 ? 14.340 0.776 8.693 1.00 67.44 189 MET A N 1
ATOM 1501 C CA . MET A 1 189 ? 14.499 -0.674 8.664 1.00 67.44 189 MET A CA 1
ATOM 1502 C C . MET A 1 189 ? 15.679 -1.120 9.536 1.00 67.44 189 MET A C 1
ATOM 1504 O O . MET A 1 189 ? 16.730 -0.484 9.578 1.00 67.44 189 MET A O 1
ATOM 1508 N N . VAL A 1 190 ? 15.533 -2.267 10.204 1.00 64.50 190 VAL A N 1
ATOM 1509 C CA . VAL A 1 190 ? 16.652 -2.904 10.913 1.00 64.50 190 VAL A CA 1
ATOM 1510 C C . VAL A 1 190 ? 17.756 -3.308 9.931 1.00 64.50 190 VAL A C 1
ATOM 1512 O O . VAL A 1 190 ? 17.477 -3.811 8.842 1.00 64.50 190 VAL A O 1
ATOM 1515 N N . VAL A 1 191 ? 19.018 -3.126 10.330 1.00 60.12 191 VAL A N 1
ATOM 1516 C CA . VAL A 1 191 ? 20.199 -3.314 9.463 1.00 60.12 191 VAL A CA 1
ATOM 1517 C C . VAL A 1 191 ? 20.238 -4.698 8.807 1.00 60.12 191 VAL A C 1
ATOM 1519 O O . VAL A 1 191 ? 20.584 -4.814 7.633 1.00 60.12 191 VAL A O 1
ATOM 1522 N N . THR A 1 192 ? 19.814 -5.738 9.530 1.00 59.66 192 THR A N 1
ATOM 1523 C CA . THR A 1 192 ? 19.757 -7.122 9.030 1.00 59.66 192 THR A CA 1
ATOM 1524 C C . THR A 1 192 ? 18.871 -7.281 7.799 1.00 59.66 192 THR A C 1
ATOM 1526 O O . THR A 1 192 ? 19.143 -8.133 6.964 1.00 59.66 192 THR A O 1
ATOM 1529 N N . ASN A 1 193 ? 17.832 -6.453 7.671 1.00 62.47 193 ASN A N 1
ATOM 1530 C CA . ASN A 1 193 ? 16.953 -6.441 6.508 1.00 62.47 193 ASN A CA 1
ATOM 1531 C C . ASN A 1 193 ? 17.394 -5.372 5.501 1.00 62.47 193 ASN A C 1
ATOM 1533 O O . ASN A 1 193 ? 17.236 -5.572 4.301 1.00 62.47 193 ASN A O 1
ATOM 1537 N N . MET A 1 194 ? 17.966 -4.256 5.957 1.00 64.38 194 MET A N 1
ATOM 1538 C CA . MET A 1 194 ? 18.428 -3.172 5.087 1.00 64.38 194 MET A CA 1
ATOM 1539 C C . MET A 1 194 ? 19.461 -3.660 4.062 1.00 64.38 194 MET A C 1
ATOM 1541 O O . MET A 1 194 ? 19.284 -3.417 2.872 1.00 64.38 194 MET A O 1
ATOM 1545 N N . ILE A 1 195 ? 20.502 -4.377 4.504 1.00 66.94 195 ILE A N 1
ATOM 1546 C CA . ILE A 1 195 ? 21.598 -4.858 3.643 1.00 66.94 195 ILE A CA 1
ATOM 1547 C C . ILE A 1 195 ? 21.084 -5.717 2.472 1.00 66.94 195 ILE A C 1
ATOM 1549 O O . ILE A 1 195 ? 21.312 -5.328 1.326 1.00 66.94 195 ILE A O 1
ATOM 1553 N N . PRO A 1 196 ? 20.337 -6.818 2.696 1.00 69.06 196 PRO A N 1
ATOM 1554 C CA . PRO A 1 196 ? 19.852 -7.641 1.589 1.00 69.06 196 PRO A CA 1
ATOM 1555 C C . PRO A 1 196 ? 18.823 -6.919 0.706 1.00 69.06 196 PRO A C 1
ATOM 1557 O O . PRO A 1 196 ? 18.702 -7.238 -0.475 1.00 69.06 196 PRO A O 1
ATOM 1560 N N . ASN A 1 197 ? 18.073 -5.939 1.234 1.00 69.38 197 ASN A N 1
ATOM 1561 C CA . ASN A 1 197 ? 17.213 -5.095 0.398 1.00 69.38 197 ASN A CA 1
ATOM 1562 C C . ASN A 1 197 ? 18.048 -4.186 -0.516 1.00 69.38 197 ASN A C 1
ATOM 1564 O O . ASN A 1 197 ? 17.767 -4.120 -1.706 1.00 69.38 197 ASN A O 1
ATOM 1568 N N . MET A 1 198 ? 19.096 -3.542 0.003 1.00 74.94 198 MET A N 1
ATOM 1569 C CA . MET A 1 198 ? 20.006 -2.726 -0.807 1.00 74.94 198 MET A CA 1
ATOM 1570 C C . MET A 1 198 ? 20.703 -3.544 -1.899 1.00 74.94 198 MET A C 1
ATOM 1572 O O . MET A 1 198 ? 20.759 -3.105 -3.045 1.00 74.94 198 MET A O 1
ATOM 1576 N N . GLU A 1 199 ? 21.185 -4.747 -1.572 1.00 73.38 199 GLU A N 1
ATOM 1577 C CA . GLU A 1 199 ? 21.790 -5.657 -2.552 1.00 73.38 199 GLU A CA 1
ATOM 1578 C C . GLU A 1 199 ? 20.816 -6.009 -3.682 1.00 73.38 199 GLU A C 1
ATOM 1580 O O . GLU A 1 199 ? 21.193 -5.951 -4.851 1.00 73.38 199 GLU A O 1
ATOM 1585 N N . ARG A 1 200 ? 19.552 -6.305 -3.355 1.00 77.38 200 ARG A N 1
ATOM 1586 C CA . ARG A 1 200 ? 18.500 -6.583 -4.346 1.00 77.38 200 ARG A CA 1
ATOM 1587 C C . ARG A 1 200 ? 18.207 -5.387 -5.249 1.00 77.38 200 ARG A C 1
ATOM 1589 O O . ARG A 1 200 ? 18.172 -5.557 -6.465 1.00 77.38 200 ARG A O 1
ATOM 1596 N N . LEU A 1 201 ? 18.070 -4.181 -4.686 1.00 82.25 201 LEU A N 1
ATOM 1597 C CA . LEU A 1 201 ? 17.870 -2.957 -5.477 1.00 82.25 201 LEU A CA 1
ATOM 1598 C C . LEU A 1 201 ? 19.031 -2.736 -6.465 1.00 82.25 201 LEU A C 1
ATOM 1600 O O . LEU A 1 201 ? 18.802 -2.400 -7.625 1.00 82.25 201 LEU A O 1
ATOM 1604 N N . HIS A 1 202 ? 20.272 -2.978 -6.027 1.00 79.88 202 HIS A N 1
ATOM 1605 C CA . HIS A 1 202 ? 21.458 -2.874 -6.880 1.00 79.88 202 HIS A CA 1
ATOM 1606 C C . HIS A 1 202 ? 21.500 -3.952 -7.971 1.00 79.88 202 HIS A C 1
ATOM 1608 O O . HIS A 1 202 ? 21.792 -3.640 -9.123 1.00 79.88 202 HIS A O 1
ATOM 1614 N N . GLN A 1 203 ? 21.196 -5.210 -7.635 1.00 79.38 203 GLN A N 1
ATOM 1615 C CA . GLN A 1 203 ? 21.150 -6.318 -8.599 1.00 79.38 203 GLN A CA 1
ATOM 1616 C C . GLN A 1 203 ? 20.116 -6.074 -9.705 1.00 79.38 203 GLN A C 1
ATOM 1618 O O . GLN A 1 203 ? 20.358 -6.414 -10.861 1.00 79.38 203 GLN A O 1
ATOM 1623 N N . GLN A 1 204 ? 18.996 -5.438 -9.362 1.00 78.88 204 GLN A N 1
ATOM 1624 C CA . GLN A 1 204 ? 17.951 -5.040 -10.305 1.00 78.88 204 GLN A CA 1
ATOM 1625 C C . GLN A 1 204 ? 18.236 -3.716 -11.029 1.00 78.88 204 GLN A C 1
ATOM 1627 O O . GLN A 1 204 ? 17.401 -3.261 -11.804 1.00 78.88 204 GLN A O 1
ATOM 1632 N N . GLN A 1 205 ? 19.400 -3.097 -10.802 1.00 84.12 205 GLN A N 1
ATOM 1633 C CA . GLN A 1 205 ? 19.813 -1.842 -11.441 1.00 84.12 205 GLN A CA 1
ATOM 1634 C C . GLN A 1 205 ? 18.846 -0.669 -11.190 1.00 84.12 205 GLN A C 1
ATOM 1636 O O . GLN A 1 205 ? 18.748 0.252 -12.002 1.00 84.12 205 GLN A O 1
ATOM 1641 N N . ILE A 1 206 ? 18.157 -0.669 -10.045 1.00 85.81 206 ILE A N 1
ATOM 1642 C CA . ILE A 1 206 ? 17.265 0.426 -9.657 1.00 85.81 206 ILE A CA 1
ATOM 1643 C C . ILE A 1 206 ? 18.110 1.654 -9.312 1.00 85.81 206 ILE A C 1
ATOM 1645 O O . ILE A 1 206 ? 18.991 1.602 -8.450 1.00 85.81 206 ILE A O 1
ATOM 1649 N N . LYS A 1 207 ? 17.829 2.780 -9.972 1.00 89.31 207 LYS A N 1
ATOM 1650 C CA . LYS A 1 207 ? 18.506 4.055 -9.717 1.00 89.31 207 LYS A CA 1
ATOM 1651 C C . LYS A 1 207 ? 17.963 4.657 -8.428 1.00 89.31 207 LYS A C 1
ATOM 1653 O O . LYS A 1 207 ? 16.754 4.694 -8.214 1.00 89.31 207 LYS A O 1
ATOM 1658 N N . ILE A 1 208 ? 18.843 5.163 -7.575 1.00 88.88 208 ILE A N 1
ATOM 1659 C CA . ILE A 1 208 ? 18.461 5.794 -6.310 1.00 88.88 208 ILE A CA 1
ATOM 1660 C C . ILE A 1 208 ? 19.053 7.198 -6.293 1.00 88.88 208 ILE A C 1
ATOM 1662 O O . ILE A 1 208 ? 20.265 7.361 -6.421 1.00 88.88 208 ILE A O 1
ATOM 1666 N N . VAL A 1 209 ? 18.200 8.204 -6.117 1.00 90.12 209 VAL A N 1
ATOM 1667 C CA . VAL A 1 209 ? 18.604 9.599 -5.929 1.00 90.12 209 VAL A CA 1
ATOM 1668 C C . VAL A 1 209 ? 18.128 10.045 -4.554 1.00 90.12 209 VAL A C 1
ATOM 1670 O O . VAL A 1 209 ? 16.928 10.105 -4.291 1.00 90.12 209 VAL A O 1
ATOM 1673 N N . THR A 1 210 ? 19.074 10.336 -3.668 1.00 89.94 210 THR A N 1
ATOM 1674 C CA . THR A 1 210 ? 18.814 10.850 -2.319 1.00 89.94 210 THR A CA 1
ATOM 1675 C C . THR A 1 210 ? 18.960 12.369 -2.276 1.00 89.94 210 THR A C 1
ATOM 1677 O O . THR A 1 210 ? 19.452 12.982 -3.225 1.00 89.94 210 THR A O 1
ATOM 1680 N N . ASN A 1 211 ? 18.538 12.994 -1.174 1.00 89.38 211 ASN A N 1
ATOM 1681 C CA . ASN A 1 211 ? 18.442 14.453 -1.052 1.00 89.38 211 ASN A CA 1
ATOM 1682 C C . ASN A 1 211 ? 17.629 15.091 -2.195 1.00 89.38 211 ASN A C 1
ATOM 1684 O O . ASN A 1 211 ? 17.927 16.196 -2.645 1.00 89.38 211 ASN A O 1
ATOM 1688 N N . ALA A 1 212 ? 16.624 14.369 -2.687 1.00 92.19 212 ALA A N 1
ATOM 1689 C CA . ALA A 1 212 ? 15.797 14.729 -3.822 1.00 92.19 212 ALA A CA 1
ATOM 1690 C C . ALA A 1 212 ? 14.381 15.066 -3.348 1.00 92.19 212 ALA A C 1
ATOM 1692 O O . ALA A 1 212 ? 13.531 14.192 -3.179 1.00 92.19 212 ALA A O 1
ATOM 1693 N N . THR A 1 213 ? 14.109 16.350 -3.121 1.00 93.19 213 THR A N 1
ATOM 1694 C CA . THR A 1 213 ? 12.764 16.795 -2.733 1.00 93.19 213 THR A CA 1
ATOM 1695 C C . THR A 1 213 ? 11.922 17.006 -3.982 1.00 93.19 213 THR A C 1
ATOM 1697 O O . THR A 1 213 ? 12.140 17.974 -4.707 1.00 93.19 213 THR A O 1
ATOM 1700 N N . VAL A 1 214 ? 10.959 16.117 -4.240 1.00 92.00 214 VAL A N 1
ATOM 1701 C CA . VAL A 1 214 ? 10.032 16.251 -5.377 1.00 92.00 214 VAL A CA 1
ATOM 1702 C C . VAL A 1 214 ? 9.297 17.590 -5.294 1.00 92.00 214 VAL A C 1
ATOM 1704 O O . VAL A 1 214 ? 8.664 17.903 -4.287 1.00 92.00 214 VAL A O 1
ATOM 1707 N N . SER A 1 215 ? 9.388 18.381 -6.360 1.00 92.50 215 SER A N 1
ATOM 1708 C CA . SER A 1 215 ? 8.807 19.721 -6.462 1.00 92.50 215 SER A CA 1
ATOM 1709 C C . SER A 1 215 ? 7.588 19.754 -7.379 1.00 92.50 215 SER A C 1
ATOM 1711 O O . SER A 1 215 ? 6.635 20.486 -7.107 1.00 92.50 215 SER A O 1
ATOM 1713 N N . LYS A 1 216 ? 7.596 18.964 -8.462 1.00 90.50 216 LYS A N 1
ATOM 1714 C CA . LYS A 1 216 ? 6.518 18.948 -9.455 1.00 90.50 216 LYS A CA 1
ATOM 1715 C C . LYS A 1 216 ? 6.406 17.599 -10.161 1.00 90.50 216 LYS A C 1
ATOM 1717 O O . LYS A 1 216 ? 7.412 17.008 -10.536 1.00 90.50 216 LYS A O 1
ATOM 1722 N N . ILE A 1 217 ? 5.174 17.161 -10.411 1.00 88.31 217 ILE A N 1
ATOM 1723 C CA . ILE A 1 217 ? 4.863 16.016 -11.274 1.00 88.31 217 ILE A CA 1
ATOM 1724 C C . ILE A 1 217 ? 4.128 16.550 -12.507 1.00 88.31 217 ILE A C 1
ATOM 1726 O O . ILE A 1 217 ? 3.156 17.293 -12.375 1.00 88.31 217 ILE A O 1
ATOM 1730 N N . ASN A 1 218 ? 4.624 16.214 -13.695 1.00 82.31 218 ASN A N 1
ATOM 1731 C CA . ASN A 1 218 ? 3.994 16.503 -14.983 1.00 82.31 218 ASN A CA 1
ATOM 1732 C C . ASN A 1 218 ? 3.676 15.178 -15.696 1.00 82.31 218 ASN A C 1
ATOM 1734 O O . ASN A 1 218 ? 4.152 14.129 -15.273 1.00 82.31 218 ASN A O 1
ATOM 1738 N N . GLU A 1 219 ? 2.941 15.232 -16.810 1.00 81.19 219 GLU A N 1
ATOM 1739 C CA . GLU A 1 219 ? 2.523 14.035 -17.566 1.00 81.19 219 GLU A CA 1
ATOM 1740 C C . GLU A 1 219 ? 3.682 13.102 -17.952 1.00 81.19 219 GLU A C 1
ATOM 1742 O O . GLU A 1 219 ? 3.522 11.890 -17.898 1.00 81.19 219 GLU A O 1
ATOM 1747 N N . ASN A 1 220 ? 4.851 13.657 -18.299 1.00 84.75 220 ASN A N 1
ATOM 1748 C CA . ASN A 1 220 ? 5.993 12.890 -18.818 1.00 84.75 220 ASN A CA 1
ATOM 1749 C C . ASN A 1 220 ? 7.285 13.053 -17.997 1.00 84.75 220 ASN A C 1
ATOM 1751 O O . ASN A 1 220 ? 8.359 12.653 -18.454 1.00 84.75 220 ASN A O 1
ATOM 1755 N N . ALA A 1 221 ? 7.235 13.709 -16.832 1.00 86.75 221 ALA A N 1
ATOM 1756 C CA . ALA A 1 221 ? 8.433 13.979 -16.036 1.00 86.75 221 ALA A CA 1
ATOM 1757 C C . ALA A 1 221 ? 8.131 14.306 -14.570 1.00 86.75 221 ALA A C 1
ATOM 1759 O O . ALA A 1 221 ? 7.125 14.947 -14.254 1.00 86.75 221 ALA A O 1
ATOM 1760 N N . VAL A 1 222 ? 9.083 13.979 -13.698 1.00 90.56 222 VAL A N 1
ATOM 1761 C CA . VAL A 1 222 ? 9.126 14.416 -12.297 1.00 90.56 222 VAL A CA 1
ATOM 1762 C C . VAL A 1 222 ? 10.282 15.386 -12.111 1.00 90.56 222 VAL A C 1
ATOM 1764 O O . VAL A 1 222 ? 11.411 15.100 -12.504 1.00 90.56 222 VAL A O 1
ATOM 1767 N N . SER A 1 223 ? 10.005 16.530 -11.497 1.00 92.69 223 SER A N 1
ATOM 1768 C CA . SER A 1 223 ? 11.010 17.502 -11.078 1.00 92.69 223 SER A CA 1
ATOM 1769 C C . SER A 1 223 ? 11.267 17.392 -9.579 1.00 92.69 223 SER A C 1
ATOM 1771 O O . SER A 1 223 ? 10.337 17.181 -8.795 1.00 92.69 223 SER A O 1
ATOM 1773 N N . TYR A 1 224 ? 12.526 17.543 -9.179 1.00 94.00 224 TYR A N 1
ATOM 1774 C CA . TYR A 1 224 ? 12.945 17.570 -7.784 1.00 94.00 224 TYR A CA 1
ATOM 1775 C C . TYR A 1 224 ? 14.038 18.614 -7.559 1.00 94.00 224 TYR A C 1
ATOM 1777 O O . TYR A 1 224 ? 14.758 18.991 -8.481 1.00 94.00 224 TYR A O 1
ATOM 1785 N N . LYS A 1 225 ? 14.173 19.055 -6.309 1.00 96.00 225 LYS A N 1
ATOM 1786 C CA . LYS A 1 225 ? 15.292 19.873 -5.844 1.00 96.00 225 LYS A CA 1
ATOM 1787 C C . LYS A 1 225 ? 16.356 18.995 -5.207 1.00 96.00 225 LYS A C 1
ATOM 1789 O O . LYS A 1 225 ? 16.017 18.194 -4.331 1.00 96.00 225 LYS A O 1
ATOM 1794 N N . ASN A 1 226 ? 17.602 19.121 -5.657 1.00 93.38 226 ASN A N 1
ATOM 1795 C CA . ASN A 1 226 ? 18.746 18.426 -5.061 1.00 93.38 226 ASN A CA 1
ATOM 1796 C C . ASN A 1 226 ? 19.219 19.123 -3.764 1.00 93.38 226 ASN A C 1
ATOM 1798 O O . ASN A 1 226 ? 18.659 20.139 -3.344 1.00 93.38 226 ASN A O 1
ATOM 1802 N N . ALA A 1 227 ? 20.274 18.589 -3.140 1.00 90.12 227 ALA A N 1
ATOM 1803 C CA . ALA A 1 227 ? 20.880 19.166 -1.936 1.00 90.12 227 ALA A CA 1
ATOM 1804 C C . ALA A 1 227 ? 21.421 20.596 -2.137 1.00 90.12 227 ALA A C 1
ATOM 1806 O O . ALA A 1 227 ? 21.436 21.376 -1.185 1.00 90.12 227 ALA A O 1
ATOM 1807 N N . ASP A 1 228 ? 21.829 20.937 -3.361 1.00 92.44 228 ASP A N 1
ATOM 1808 C CA . ASP A 1 228 ? 22.370 22.250 -3.731 1.00 92.44 228 ASP A CA 1
ATOM 1809 C C . ASP A 1 228 ? 21.264 23.281 -4.040 1.00 92.44 228 ASP A C 1
ATOM 1811 O O . ASP A 1 228 ? 21.529 24.476 -4.174 1.00 92.44 228 ASP A O 1
ATOM 1815 N N . GLY A 1 229 ? 20.002 22.838 -4.087 1.00 91.12 229 GLY A N 1
ATOM 1816 C CA . GLY A 1 229 ? 18.833 23.659 -4.397 1.00 91.12 229 GLY A CA 1
ATOM 1817 C C . GLY A 1 229 ? 18.502 23.756 -5.889 1.00 91.12 229 GLY A C 1
ATOM 1818 O O . GLY A 1 229 ? 17.538 24.445 -6.237 1.00 91.12 229 GLY A O 1
ATOM 1819 N N . ASP A 1 230 ? 19.244 23.060 -6.752 1.00 94.38 230 ASP A N 1
ATOM 1820 C CA . ASP A 1 230 ? 18.998 23.011 -8.191 1.00 94.38 230 ASP A CA 1
ATOM 1821 C C . ASP A 1 230 ? 17.742 22.204 -8.511 1.00 94.38 230 ASP A C 1
ATOM 1823 O O . ASP A 1 230 ? 17.482 21.148 -7.930 1.00 94.38 230 ASP A O 1
ATOM 1827 N N . GLU A 1 231 ? 16.988 22.684 -9.495 1.00 96.00 231 GLU A N 1
ATOM 1828 C CA . GLU A 1 231 ? 15.799 22.020 -10.017 1.00 96.00 231 GLU A CA 1
ATOM 1829 C C . GLU A 1 231 ? 16.200 21.054 -11.145 1.00 96.00 231 GLU A C 1
ATOM 1831 O O . GLU A 1 231 ? 16.672 21.475 -12.203 1.00 96.00 231 GLU A O 1
ATOM 1836 N N . ILE A 1 232 ? 16.002 19.754 -10.933 1.00 93.75 232 ILE A N 1
ATOM 1837 C CA . ILE A 1 232 ? 16.341 18.693 -11.888 1.00 93.75 232 ILE A CA 1
ATOM 1838 C C . ILE A 1 232 ? 15.056 17.994 -12.321 1.00 93.75 232 ILE A C 1
ATOM 1840 O O . ILE A 1 232 ? 14.200 17.691 -11.494 1.00 93.75 232 ILE A O 1
ATOM 1844 N N . ALA A 1 233 ? 14.917 17.716 -13.618 1.00 92.44 233 ALA A N 1
ATOM 1845 C CA . ALA A 1 233 ? 13.791 16.971 -14.172 1.00 92.44 233 ALA A CA 1
ATOM 1846 C C . ALA A 1 233 ? 14.242 15.605 -14.701 1.00 92.44 233 ALA A C 1
ATOM 1848 O O . ALA A 1 233 ? 15.206 15.516 -15.461 1.00 92.44 233 ALA A O 1
ATOM 1849 N N . ILE A 1 234 ? 13.514 14.555 -14.328 1.00 88.44 234 ILE A N 1
ATOM 1850 C CA . ILE A 1 234 ? 13.705 13.188 -14.815 1.00 88.44 234 ILE A CA 1
ATOM 1851 C C . ILE A 1 234 ? 12.473 12.794 -15.637 1.00 88.44 234 ILE A C 1
ATOM 1853 O O . ILE A 1 234 ? 11.352 12.932 -15.137 1.00 88.44 234 ILE A O 1
ATOM 1857 N N . PRO A 1 235 ? 12.645 12.302 -16.878 1.00 86.50 235 PRO A N 1
ATOM 1858 C CA . PRO A 1 235 ? 11.549 11.734 -17.652 1.00 86.50 235 PRO A CA 1
ATOM 1859 C C . PRO A 1 235 ? 10.910 10.550 -16.923 1.00 86.50 235 PRO A C 1
ATOM 1861 O O . PRO A 1 235 ? 11.610 9.664 -16.440 1.00 86.50 235 PRO A O 1
ATOM 1864 N N . ALA A 1 236 ? 9.584 10.523 -16.860 1.00 81.69 236 ALA A N 1
ATOM 1865 C CA . ALA A 1 236 ? 8.832 9.443 -16.236 1.00 81.69 236 ALA A CA 1
ATOM 1866 C C . ALA A 1 236 ? 7.484 9.287 -16.938 1.00 81.69 236 ALA A C 1
ATOM 1868 O O . ALA A 1 236 ? 6.721 10.244 -17.025 1.00 81.69 236 ALA A O 1
ATOM 1869 N N . SER A 1 237 ? 7.186 8.079 -17.415 1.00 80.94 237 SER A N 1
ATOM 1870 C CA . SER A 1 237 ? 5.867 7.718 -17.952 1.00 80.94 237 SER A CA 1
ATOM 1871 C C . SER A 1 237 ? 4.874 7.323 -16.856 1.00 80.94 237 SER A C 1
ATOM 1873 O O . SER A 1 237 ? 3.670 7.266 -17.087 1.00 80.94 237 SER A O 1
ATOM 1875 N N . THR A 1 238 ? 5.364 6.998 -15.660 1.00 81.94 238 THR A N 1
ATOM 1876 C CA . THR A 1 238 ? 4.545 6.624 -14.506 1.00 81.94 238 THR A CA 1
ATOM 1877 C C . THR A 1 238 ? 5.226 7.105 -13.237 1.00 81.94 238 THR A C 1
ATOM 1879 O O . THR A 1 238 ? 6.436 6.949 -13.073 1.00 81.94 238 THR A O 1
ATOM 1882 N N . VAL A 1 239 ? 4.443 7.693 -12.335 1.00 81.88 239 VAL A N 1
ATOM 1883 C CA . VAL A 1 239 ? 4.926 8.225 -11.061 1.00 81.88 239 VAL A CA 1
ATOM 1884 C C . VAL A 1 239 ? 4.134 7.579 -9.943 1.00 81.88 239 VAL A C 1
ATOM 1886 O O . VAL A 1 239 ? 2.921 7.755 -9.855 1.00 81.88 239 VAL A O 1
ATOM 1889 N N . VAL A 1 240 ? 4.828 6.834 -9.087 1.00 83.50 240 VAL A N 1
ATOM 1890 C CA . VAL A 1 240 ? 4.214 6.157 -7.946 1.00 83.50 240 VAL A CA 1
ATOM 1891 C C . VAL A 1 240 ? 4.505 6.953 -6.680 1.00 83.50 240 VAL A C 1
ATOM 1893 O O . VAL A 1 240 ? 5.654 7.114 -6.273 1.00 83.50 240 VAL A O 1
ATOM 1896 N N . SER A 1 241 ? 3.452 7.494 -6.070 1.00 81.94 241 SER A N 1
ATOM 1897 C CA . SER A 1 241 ? 3.560 8.317 -4.865 1.00 81.94 241 SER A CA 1
ATOM 1898 C C . SER A 1 241 ? 3.652 7.443 -3.613 1.00 81.94 241 SER A C 1
ATOM 1900 O O . SER A 1 241 ? 2.628 7.030 -3.082 1.00 81.94 241 SER A O 1
ATOM 1902 N N . ALA A 1 242 ? 4.861 7.256 -3.084 1.00 83.50 242 ALA A N 1
ATOM 1903 C CA . ALA A 1 242 ? 5.127 6.447 -1.891 1.00 83.50 242 ALA A CA 1
ATOM 1904 C C . ALA A 1 242 ? 5.617 7.288 -0.689 1.00 83.50 242 ALA A C 1
ATOM 1906 O O . ALA A 1 242 ? 6.562 6.919 0.003 1.00 83.50 242 ALA A O 1
ATOM 1907 N N . PHE A 1 243 ? 4.994 8.444 -0.421 1.00 80.88 243 PHE A N 1
ATOM 1908 C CA . PHE A 1 243 ? 5.422 9.392 0.631 1.00 80.88 243 PHE A CA 1
ATOM 1909 C C . PHE A 1 243 ? 5.095 8.961 2.075 1.00 80.88 243 PHE A C 1
ATOM 1911 O O . PHE A 1 243 ? 5.246 9.745 3.015 1.00 80.88 243 PHE A O 1
ATOM 1918 N N . GLY A 1 244 ? 4.646 7.721 2.261 1.00 78.00 244 GLY A N 1
ATOM 1919 C CA . GLY A 1 244 ? 4.257 7.162 3.549 1.00 78.00 244 GLY A CA 1
ATOM 1920 C C . GLY A 1 244 ? 2.765 7.292 3.853 1.00 78.00 244 GLY A C 1
ATOM 1921 O O . GLY A 1 244 ? 1.974 7.837 3.085 1.00 78.00 244 GLY A O 1
ATOM 1922 N N . TYR A 1 245 ? 2.378 6.756 5.009 1.00 81.19 245 TYR A N 1
ATOM 1923 C CA . TYR A 1 245 ? 0.981 6.610 5.412 1.00 81.19 245 TYR A CA 1
ATOM 1924 C C . TYR A 1 245 ? 0.604 7.594 6.520 1.00 81.19 245 TYR A C 1
ATOM 1926 O O . TYR A 1 245 ? 1.440 8.037 7.310 1.00 81.19 245 TYR A O 1
ATOM 1934 N N . LYS A 1 246 ? -0.691 7.900 6.618 1.00 84.81 246 LYS A N 1
ATOM 1935 C CA . LYS A 1 246 ? -1.283 8.621 7.752 1.00 84.81 246 LYS A CA 1
ATOM 1936 C C . LYS A 1 246 ? -2.156 7.670 8.557 1.00 84.81 246 LYS A C 1
ATOM 1938 O O . LYS A 1 246 ? -2.660 6.686 8.021 1.00 84.81 246 LYS A O 1
ATOM 1943 N N . ALA A 1 247 ? -2.327 7.971 9.842 1.00 90.00 247 ALA A N 1
ATOM 1944 C CA . ALA A 1 247 ? -3.280 7.241 10.664 1.00 90.00 247 ALA A CA 1
ATOM 1945 C C . ALA A 1 247 ? -4.682 7.353 10.054 1.00 90.00 247 ALA A C 1
ATOM 1947 O O . ALA A 1 247 ? -5.092 8.435 9.627 1.00 90.00 247 ALA A O 1
ATOM 1948 N N . TYR A 1 248 ? -5.399 6.236 10.015 1.00 88.94 248 TYR A N 1
ATOM 1949 C CA . TYR A 1 248 ? -6.763 6.170 9.512 1.00 88.94 248 TYR A CA 1
ATOM 1950 C C . TYR A 1 248 ? -7.612 5.363 10.488 1.00 88.94 248 TYR A C 1
ATOM 1952 O O . TYR A 1 248 ? -7.358 4.181 10.711 1.00 88.94 248 TYR A O 1
ATOM 1960 N N . ASN A 1 249 ? -8.591 6.027 11.099 1.00 92.00 249 ASN A N 1
ATOM 1961 C CA . ASN A 1 249 ? -9.402 5.454 12.167 1.00 92.00 249 ASN A CA 1
ATOM 1962 C C . ASN A 1 249 ? -10.837 6.010 12.150 1.00 92.00 249 ASN A C 1
ATOM 1964 O O . ASN A 1 249 ? -11.233 6.767 13.035 1.00 92.00 249 ASN A O 1
ATOM 1968 N N . PRO A 1 250 ? -11.637 5.665 11.129 1.00 92.00 250 PRO A N 1
ATOM 1969 C CA . PRO A 1 250 ? -13.033 6.092 11.065 1.00 92.00 250 PRO A CA 1
ATOM 1970 C C . PRO A 1 250 ? -13.934 5.335 12.059 1.00 92.00 250 PRO A C 1
ATOM 1972 O O . PRO A 1 250 ? -15.065 5.750 12.295 1.00 92.00 250 PRO A O 1
ATOM 1975 N N . LEU A 1 251 ? -13.460 4.220 12.631 1.00 91.88 251 LEU A N 1
ATOM 1976 C CA . LEU A 1 251 ? -14.294 3.284 13.391 1.00 91.88 251 LEU A CA 1
ATOM 1977 C C . LEU A 1 251 ? -14.305 3.532 14.902 1.00 91.88 251 LEU A C 1
ATOM 1979 O O . LEU A 1 251 ? -15.182 3.003 15.577 1.00 91.88 251 LEU A O 1
ATOM 1983 N N . GLU A 1 252 ? -13.385 4.324 15.455 1.00 92.44 252 GLU A N 1
ATOM 1984 C CA . GLU A 1 252 ? -13.300 4.521 16.909 1.00 92.44 252 GLU A CA 1
ATOM 1985 C C . GLU A 1 252 ? -14.581 5.103 17.514 1.00 92.44 252 GLU A C 1
ATOM 1987 O O . GLU A 1 252 ? -15.066 4.588 18.521 1.00 92.44 252 GLU A O 1
ATOM 1992 N N . ASN A 1 253 ? -15.150 6.147 16.903 1.00 90.81 253 ASN A N 1
ATOM 1993 C CA . ASN A 1 253 ? -16.380 6.760 17.411 1.00 90.81 253 ASN A CA 1
ATOM 1994 C C . ASN A 1 253 ? -17.546 5.764 17.367 1.00 90.81 253 ASN A C 1
ATOM 1996 O O . ASN A 1 253 ? -18.265 5.617 18.351 1.00 90.81 253 ASN A O 1
ATOM 2000 N N . VAL A 1 254 ? -17.663 5.012 16.268 1.00 92.31 254 VAL A N 1
ATOM 2001 C CA . VAL A 1 254 ? -18.682 3.966 16.106 1.00 92.31 254 VAL A CA 1
ATOM 2002 C C . VAL A 1 254 ? -18.512 2.872 17.162 1.00 92.31 254 VAL A C 1
ATOM 2004 O O . VAL A 1 254 ? -19.488 2.427 17.762 1.00 92.31 254 VAL A O 1
ATOM 2007 N N . ALA A 1 255 ? -17.277 2.452 17.436 1.00 91.25 255 ALA A N 1
ATOM 2008 C CA . ALA A 1 255 ? -16.996 1.456 18.461 1.00 91.25 255 ALA A CA 1
ATOM 2009 C C . ALA A 1 255 ? -17.363 1.967 19.863 1.00 91.25 255 ALA A C 1
ATOM 2011 O O . ALA A 1 255 ? -17.994 1.238 20.623 1.00 91.25 255 ALA A O 1
ATOM 2012 N N . LYS A 1 256 ? -17.032 3.223 20.199 1.00 92.69 256 LYS A N 1
ATOM 2013 C CA . LYS A 1 256 ? -17.325 3.832 21.513 1.00 92.69 256 LYS A CA 1
ATOM 2014 C C . LYS A 1 256 ? -18.818 3.976 21.799 1.00 92.69 256 LYS A C 1
ATOM 2016 O O . LYS A 1 256 ? -19.220 3.959 22.955 1.00 92.69 256 LYS A O 1
ATOM 2021 N N . GLU A 1 257 ? -19.639 4.110 20.764 1.00 94.31 257 GLU A N 1
ATOM 2022 C CA . GLU A 1 257 ? -21.098 4.151 20.907 1.00 94.31 257 GLU A CA 1
ATOM 2023 C C . GLU A 1 257 ? -21.713 2.772 21.202 1.00 94.31 257 GLU A C 1
ATOM 2025 O O . GLU A 1 257 ? -22.800 2.695 21.774 1.00 94.31 257 GLU A O 1
ATOM 2030 N N . ASN A 1 258 ? -21.038 1.683 20.818 1.00 93.00 258 ASN A N 1
ATOM 2031 C CA . ASN A 1 258 ? -21.580 0.320 20.883 1.00 93.00 258 ASN A CA 1
ATOM 2032 C C . ASN A 1 258 ? -20.905 -0.567 21.940 1.00 93.00 258 ASN A C 1
ATOM 2034 O O . ASN A 1 258 ? -21.476 -1.582 22.342 1.00 93.00 258 ASN A O 1
ATOM 2038 N N . CYS A 1 259 ? -19.716 -0.188 22.400 1.00 92.06 259 CYS A N 1
ATOM 2039 C CA . CYS A 1 259 ? -18.917 -0.934 23.361 1.00 92.06 259 CYS A CA 1
ATOM 2040 C C . CYS A 1 259 ? -18.573 -0.037 24.552 1.00 92.06 259 CYS A C 1
ATOM 2042 O O . CYS A 1 259 ? -18.130 1.095 24.379 1.00 92.06 259 CYS A O 1
ATOM 2044 N N . ASN A 1 260 ? -18.718 -0.568 25.769 1.00 91.06 260 ASN A N 1
ATOM 2045 C CA . ASN A 1 260 ? -18.380 0.165 26.995 1.00 91.06 260 ASN A CA 1
ATOM 2046 C C . ASN A 1 260 ? -16.873 0.444 27.123 1.00 91.06 260 ASN A C 1
ATOM 2048 O O . ASN A 1 260 ? -16.474 1.372 27.822 1.00 91.06 260 ASN A O 1
ATOM 2052 N N . GLU A 1 261 ? -16.044 -0.361 26.461 1.00 92.94 261 GLU A N 1
ATOM 2053 C CA . GLU A 1 261 ? -14.592 -0.298 26.540 1.00 92.94 261 GLU A CA 1
ATOM 2054 C C . GLU A 1 261 ? -13.999 -0.478 25.139 1.00 92.94 261 GLU A C 1
ATOM 2056 O O . GLU A 1 261 ? -14.292 -1.454 24.447 1.00 92.94 261 GLU A O 1
ATOM 2061 N N . VAL A 1 262 ? -13.215 0.505 24.692 1.00 93.25 262 VAL A N 1
ATOM 2062 C CA . VAL A 1 262 ? -12.659 0.565 23.334 1.00 93.25 262 VAL A CA 1
ATOM 2063 C C . VAL A 1 262 ? -11.205 1.000 23.398 1.00 93.25 262 VAL A C 1
ATOM 2065 O O . VAL A 1 262 ? -10.892 2.071 23.918 1.00 93.25 262 VAL A O 1
ATOM 2068 N N . TYR A 1 263 ? -10.335 0.193 22.795 1.00 93.62 263 TYR A N 1
ATOM 2069 C CA . TYR A 1 263 ? -8.910 0.467 22.652 1.00 93.62 263 TYR A CA 1
ATOM 2070 C C . TYR A 1 263 ? -8.555 0.591 21.172 1.00 93.62 263 TYR A C 1
ATOM 2072 O O . TYR A 1 263 ? -8.820 -0.315 20.385 1.00 93.62 263 TYR A O 1
ATOM 2080 N N . VAL A 1 264 ? -7.929 1.704 20.796 1.00 93.56 264 VAL A N 1
ATOM 2081 C CA . VAL A 1 264 ? -7.347 1.884 19.461 1.00 93.56 264 VAL A CA 1
ATOM 2082 C C . VAL A 1 264 ? -5.870 1.517 19.536 1.00 93.56 264 VAL A C 1
ATOM 2084 O O . VAL A 1 264 ? -5.171 1.974 20.440 1.00 93.56 264 VAL A O 1
ATOM 2087 N N . ILE A 1 265 ? -5.401 0.691 18.602 1.00 94.38 265 ILE A N 1
ATOM 2088 C CA . ILE A 1 265 ? -4.026 0.175 18.574 1.00 94.38 265 ILE A CA 1
ATOM 2089 C C . ILE A 1 265 ? -3.404 0.288 17.178 1.00 94.38 265 ILE A C 1
ATOM 2091 O O . ILE A 1 265 ? -4.112 0.327 16.168 1.00 94.38 265 ILE A O 1
ATOM 2095 N N . GLY A 1 266 ? -2.071 0.308 17.117 1.00 92.00 266 GLY A N 1
ATOM 2096 C CA . GLY A 1 266 ? -1.308 0.227 15.876 1.00 92.00 266 GLY A CA 1
ATOM 2097 C C . GLY A 1 266 ? -1.525 1.421 14.947 1.00 92.00 266 GLY A C 1
ATOM 2098 O O . GLY A 1 266 ? -1.705 2.559 15.383 1.00 92.00 266 GLY A O 1
ATOM 2099 N N . SER A 1 267 ? -1.521 1.164 13.636 1.00 89.81 267 SER A N 1
ATOM 2100 C CA . SER A 1 267 ? -1.552 2.216 12.608 1.00 89.81 267 SER A CA 1
ATOM 2101 C C . SER A 1 267 ? -2.809 3.095 12.634 1.00 89.81 267 SER A C 1
ATOM 2103 O O . SER A 1 267 ? -2.781 4.197 12.088 1.00 89.81 267 SER A O 1
ATOM 2105 N N . ALA A 1 268 ? -3.888 2.645 13.284 1.00 91.62 268 ALA A N 1
ATOM 2106 C CA . ALA A 1 268 ? -5.087 3.449 13.516 1.00 91.62 268 ALA A CA 1
ATOM 2107 C C . ALA A 1 268 ? -4.832 4.610 14.499 1.00 91.62 268 ALA A C 1
ATOM 2109 O O . ALA A 1 268 ? -5.441 5.667 14.365 1.00 91.62 268 ALA A O 1
ATOM 2110 N N . VAL A 1 269 ? -3.903 4.448 15.449 1.00 90.50 269 VAL A N 1
ATOM 2111 C CA . VAL A 1 269 ? -3.469 5.520 16.364 1.00 90.50 269 VAL A CA 1
ATOM 2112 C C . VAL A 1 269 ? -2.484 6.443 15.657 1.00 90.50 269 VAL A C 1
ATOM 2114 O O . VAL A 1 269 ? -2.657 7.660 15.608 1.00 90.50 269 VAL A O 1
ATOM 2117 N N . LYS A 1 270 ? -1.419 5.854 15.110 1.00 88.25 270 LYS A N 1
ATOM 2118 C CA . LYS A 1 270 ? -0.341 6.567 14.432 1.00 88.25 270 LYS A CA 1
ATOM 2119 C C . LYS A 1 270 ? 0.276 5.644 13.395 1.00 88.25 270 LYS A C 1
ATOM 2121 O O . LYS A 1 270 ? 0.645 4.521 13.723 1.00 88.25 270 LYS A O 1
ATOM 2126 N N . ALA A 1 271 ? 0.442 6.132 12.166 1.00 84.50 271 ALA A N 1
ATOM 2127 C CA . ALA A 1 271 ? 1.196 5.402 11.154 1.00 84.50 271 ALA A CA 1
ATOM 2128 C C . ALA A 1 271 ? 2.584 5.026 11.705 1.00 84.50 271 ALA A C 1
ATOM 2130 O O . ALA A 1 271 ? 3.304 5.863 12.255 1.00 84.50 271 ALA A O 1
ATOM 2131 N N . GLY A 1 272 ? 2.921 3.748 11.594 1.00 77.75 272 GLY A N 1
ATOM 2132 C CA . GLY A 1 272 ? 4.059 3.134 12.261 1.00 77.75 272 GLY A CA 1
ATOM 2133 C C . GLY A 1 272 ? 4.317 1.746 11.693 1.00 77.75 272 GLY A C 1
ATOM 2134 O O . GLY A 1 272 ? 3.606 1.291 10.796 1.00 77.75 272 GLY A O 1
ATOM 2135 N 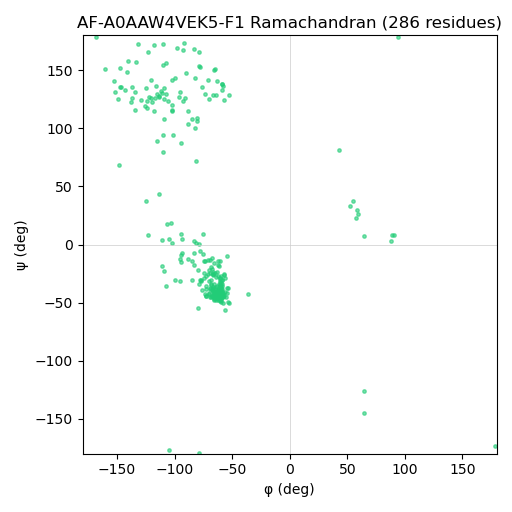N . ASN A 1 273 ? 5.349 1.081 12.201 1.00 75.56 273 ASN A N 1
ATOM 2136 C CA . ASN A 1 273 ? 5.756 -0.231 11.713 1.00 75.56 273 ASN A CA 1
ATOM 2137 C C . ASN A 1 273 ? 5.083 -1.372 12.497 1.00 75.56 273 ASN A C 1
ATOM 2139 O O . ASN A 1 273 ? 4.414 -1.173 13.518 1.00 75.56 273 ASN A O 1
ATOM 2143 N N . THR A 1 274 ? 5.294 -2.600 12.027 1.00 78.38 274 THR A N 1
ATOM 2144 C CA . THR A 1 274 ? 4.716 -3.805 12.630 1.00 78.38 274 THR A CA 1
ATOM 2145 C C . THR A 1 274 ? 5.118 -3.985 14.095 1.00 78.38 274 THR A C 1
ATOM 2147 O O . THR A 1 274 ? 4.301 -4.438 14.887 1.00 78.38 274 THR A O 1
ATOM 2150 N N . LEU A 1 275 ? 6.334 -3.590 14.493 1.00 77.62 275 LEU A N 1
ATOM 2151 C CA . LEU A 1 275 ? 6.788 -3.720 15.884 1.00 77.62 275 LEU A CA 1
ATOM 2152 C C . LEU A 1 275 ? 5.969 -2.833 16.822 1.00 77.62 275 LEU A C 1
ATOM 2154 O O . LEU A 1 275 ? 5.511 -3.308 17.858 1.00 77.62 275 LEU A O 1
ATOM 2158 N N . THR A 1 276 ? 5.730 -1.578 16.430 1.00 82.38 276 THR A N 1
ATOM 2159 C CA . THR A 1 276 ? 4.875 -0.672 17.209 1.00 82.38 276 THR A CA 1
ATOM 2160 C C . THR A 1 276 ? 3.444 -1.195 17.302 1.00 82.38 276 THR A C 1
ATOM 2162 O O . THR A 1 276 ? 2.862 -1.186 18.380 1.00 82.38 276 THR A O 1
ATOM 2165 N N . ALA A 1 277 ? 2.905 -1.765 16.219 1.00 87.38 277 ALA A N 1
ATOM 2166 C CA . ALA A 1 277 ? 1.562 -2.340 16.230 1.00 87.38 277 ALA A CA 1
ATOM 2167 C C . ALA A 1 277 ? 1.449 -3.587 17.130 1.00 87.38 277 ALA A C 1
ATOM 2169 O O . ALA A 1 277 ? 0.463 -3.733 17.851 1.00 87.38 277 ALA A O 1
ATOM 2170 N N . ILE A 1 278 ? 2.462 -4.464 17.128 1.00 85.56 278 ILE A N 1
ATOM 2171 C CA . ILE A 1 278 ? 2.527 -5.632 18.023 1.00 85.56 278 ILE A CA 1
ATOM 2172 C C . ILE A 1 278 ? 2.604 -5.178 19.483 1.00 85.56 278 ILE A C 1
ATOM 2174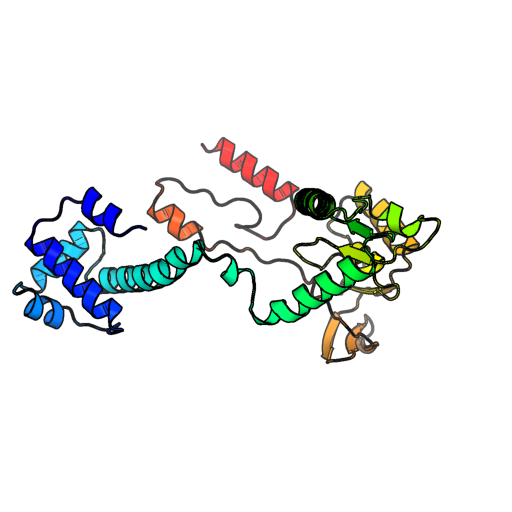 O O . ILE A 1 278 ? 1.887 -5.709 20.329 1.00 85.56 278 ILE A O 1
ATOM 2178 N N . GLN A 1 279 ? 3.456 -4.193 19.779 1.00 85.00 279 GLN A N 1
ATOM 2179 C CA . GLN A 1 279 ? 3.591 -3.645 21.124 1.00 85.00 279 GLN A CA 1
ATOM 2180 C C . GLN A 1 279 ? 2.273 -3.035 21.611 1.00 85.00 279 GLN A C 1
ATOM 2182 O O . GLN A 1 279 ? 1.852 -3.337 22.726 1.00 85.00 279 GLN A O 1
ATOM 2187 N N . ASP A 1 280 ? 1.603 -2.232 20.782 1.00 91.12 280 ASP A N 1
ATOM 2188 C CA . ASP A 1 280 ? 0.308 -1.635 21.115 1.00 91.12 280 ASP A CA 1
ATOM 2189 C C . ASP A 1 280 ? -0.747 -2.707 21.395 1.00 91.12 280 ASP A C 1
ATOM 2191 O O . ASP A 1 280 ? -1.456 -2.629 22.398 1.00 91.12 280 ASP A O 1
ATOM 2195 N N . GLY A 1 281 ? -0.816 -3.739 20.548 1.00 92.56 281 GLY A N 1
ATOM 2196 C CA . GLY A 1 281 ? -1.722 -4.870 20.742 1.00 92.56 281 GLY A CA 1
ATOM 2197 C C . GLY A 1 281 ? -1.455 -5.615 22.051 1.00 92.56 281 GLY A C 1
ATOM 2198 O O . GLY A 1 281 ? -2.386 -5.878 22.810 1.00 92.56 281 GLY A O 1
ATOM 2199 N N . TYR A 1 282 ? -0.187 -5.891 22.363 1.00 91.50 282 TYR A N 1
ATOM 2200 C CA . TYR A 1 282 ? 0.210 -6.525 23.622 1.00 91.50 282 TYR A CA 1
ATOM 2201 C C . TYR A 1 282 ? -0.179 -5.675 24.842 1.00 91.50 282 TYR A C 1
ATOM 2203 O O . TYR A 1 282 ? -0.755 -6.184 25.801 1.00 91.50 282 TYR A O 1
ATOM 2211 N N . GLN A 1 283 ? 0.090 -4.367 24.798 1.00 92.69 283 GLN A N 1
ATOM 2212 C CA . GLN A 1 283 ? -0.236 -3.447 25.890 1.00 92.69 283 GLN A CA 1
ATOM 2213 C C . GLN A 1 283 ? -1.743 -3.250 26.070 1.00 92.69 283 GLN A C 1
ATOM 2215 O O . GLN A 1 283 ? -2.196 -3.091 27.200 1.00 92.69 283 GLN A O 1
ATOM 2220 N N . ALA A 1 284 ? -2.524 -3.256 24.988 1.00 92.94 284 ALA A N 1
ATOM 2221 C CA . ALA A 1 284 ? -3.981 -3.251 25.078 1.00 92.94 284 ALA A CA 1
ATOM 2222 C C . ALA A 1 284 ? -4.499 -4.553 25.700 1.00 92.94 284 ALA A C 1
ATOM 2224 O O . ALA A 1 284 ? -5.349 -4.499 26.581 1.00 92.94 284 ALA A O 1
ATOM 2225 N N . GLY A 1 285 ? -3.928 -5.700 25.321 1.00 93.19 285 GLY A N 1
ATOM 2226 C CA . GLY A 1 285 ? -4.279 -6.998 25.898 1.00 93.19 285 GLY A CA 1
ATOM 2227 C C . GLY A 1 285 ? -4.034 -7.098 27.407 1.00 93.19 285 GLY A C 1
ATOM 2228 O O . GLY A 1 285 ? -4.828 -7.721 28.096 1.00 93.19 285 GLY A O 1
ATOM 2229 N N . LEU A 1 286 ? -2.988 -6.454 27.939 1.00 92.62 286 LEU A N 1
ATOM 2230 C CA . LEU A 1 286 ? -2.713 -6.412 29.387 1.00 92.62 286 LEU A CA 1
ATOM 2231 C C . LEU A 1 286 ? -3.696 -5.553 30.200 1.00 92.62 286 LEU A C 1
ATOM 2233 O O . LEU A 1 286 ? -3.653 -5.592 31.429 1.00 92.62 286 LEU A O 1
ATOM 2237 N N . LYS A 1 287 ? -4.506 -4.722 29.537 1.00 87.50 287 LYS A N 1
ATOM 2238 C CA . LYS A 1 287 ? -5.486 -3.837 30.184 1.00 87.50 287 LYS A CA 1
ATOM 2239 C C . LYS A 1 287 ? -6.888 -4.444 30.253 1.00 87.50 287 LYS A C 1
ATOM 2241 O O . LYS A 1 287 ? -7.721 -3.877 30.953 1.00 87.50 287 LYS A O 1
ATOM 2246 N N . LEU A 1 288 ? -7.120 -5.539 29.524 1.00 82.31 288 LEU A N 1
ATOM 2247 C CA . LEU A 1 288 ? -8.335 -6.355 29.581 1.00 82.31 288 LEU A CA 1
ATOM 2248 C C . LEU A 1 288 ? -8.320 -7.245 30.830 1.00 82.31 288 LEU A C 1
ATOM 2250 O O . LEU A 1 288 ? -9.411 -7.462 31.398 1.00 82.31 288 LEU A O 1
#

Mean predicted aligned error: 16.25 Å

Secondary structure (DSSP, 8-state):
--HHHHHHHTT--HHHHHHHHHHHHHHHTT-TT--HHHHHHHHT--HHHHHHHHHHTT-SSHHHHHHHHHHHHHHHHHHHGGG-GGGGS-GGGHHHHHHHHHHHHHTTTS-EEEEE-TTHHHHHHHHHHHHHTTT--EEE--HHHHHS-SS--SEEEEE-SS---HHHHTTT-S--EEE-SSSSSSTTS-HHHHHHHHHHHHHTT-EEE-S-EEEEEETTEEEEE-TT--EEEEE-S------------SSHHHHHHH-SS----GGGTS---HHHHHHHHHHHHTT-

pLDDT: mean 80.66, std 12.91, range [41.81, 96.0]

Nearest PDB structures (foldseek):
  6qkr-assembly1_A  TM=6.399E-01  e=1.026E-06  bacterium enrichment culture clone N47
  4ivn-assembly1_B  TM=3.231E-01  e=3.826E-06  Vibrio vulnificus YJ016
  3hyv-assembly1_A  TM=4.797E-01  e=4.319E-04  Aquifex aeolicus
  1lvl-assembly1_A-2  TM=8.292E-01  e=4.325E-02  Pseudomonas putida
  4g74-assembly1_A  TM=4.594E-01  e=2.306E-03  Saccharomyces cerevisiae S288C